Protein AF-0000000074436442 (afdb_homodimer)

Nearest PDB structures (foldseek):
  3k8i-assembly1_A-2  TM=6.812E-01  e=4.776E-01  Treponema pallidum
  3k8j-assembly1_A-2  TM=6.731E-01  e=5.085E-01  Treponema pallidum
  3ott-assembly1_B  TM=6.338E-01  e=3.131E+00  Bacteroides thetaiotaomicron
  8qma-assembly1_T  TM=5.410E-01  e=7.071E+00  Sinapis alba
  3k8i-assembly1_A-2  TM=6.810E-01  e=4.776E-01  Treponema pallidum

Foldseek 3Di:
DPFQAAPQPGDGADDDPPDRHNDPVSVCVVVCVVCVVVVVVVVVLVVLLVQLVVLLVVQCPPQKDKDFQVSCVVSVRDPVHADDWDADPVRWIWTHRVQWIWTDDPPRMIIIHGHD/DPFQAAPQPGDGADDDPPDRHNDPVSVCVVVCVVCVVVVVVVVVLVVLLVQLVVLLVVQCPPQKDKDFQVSCVVSVRDPVHADDWDADPVRWIWTHRVQWIWTDDPPRMIIIHGHD

Secondary structure (DSSP, 8-state):
---PBPTTT-PBPPSSTT---SSHHHHHHHHHHHTHHHHHHHHHHHHHHHHHHHHHHHH-SSSEEEEEHHHHHHTT--TT--SEEEE-TT--EEEEETTEEEEE-STTEEEEEE--/----B-TTT-PBPPSSTT---SSHHHHHHHHHHHTHHHHHHHHHHHHHHHHHHHHHHHH-SSSEEEEEHHHHHHTT--TT--SEEEE-TT--EEEEETTEEEEE-STTEEEEEE--

Solvent-accessible surface area (backbone atoms only — not comparable to full-atom values): 12988 Å² total; per-residue (Å²): 126,87,79,50,50,12,79,60,78,59,43,76,41,77,75,64,89,84,60,55,43,65,41,71,65,41,42,51,52,43,51,46,63,75,40,41,66,61,50,50,50,49,50,53,52,51,50,53,45,50,50,40,36,50,53,47,56,68,67,30,78,76,48,66,30,79,45,47,50,64,60,41,47,73,73,66,46,55,90,64,52,35,34,34,72,48,69,47,95,87,69,49,56,33,43,21,33,83,51,35,31,38,29,77,50,75,92,55,26,30,40,27,37,51,68,127,126,88,78,50,51,12,78,60,78,59,43,75,42,76,77,62,90,82,59,57,41,64,41,72,65,42,42,50,51,44,49,47,64,76,39,40,68,61,50,50,52,49,49,54,52,50,48,51,46,49,50,40,37,49,54,48,56,68,67,30,77,76,46,66,28,78,45,46,50,64,60,42,47,74,72,66,46,54,91,65,52,35,34,33,73,48,68,46,94,87,68,47,56,32,43,20,35,81,52,36,31,38,30,78,51,76,94,54,26,30,39,28,37,52,70,128

Sequence (232 aa):
MQKRECLECNEIVKGRADKKFCSDYCRNSYNNKVNKDSKNLIRNVNNRLRKNYKILSELNTTGKTKVTRSKLYDNGFDFQFFTSIYTTKAKSTYFYIYDQGYLPLDNDFFLLIKKSMQKRECLECNEIVKGRADKKFCSDYCRNSYNNKVNKDSKNLIRNVNNRLRKNYKILSELNTTGKTKVTRSKLYDNGFDFQFFTSIYTTKAKSTYFYIYDQGYLPLDNDFFLLIKKS

Radius of gyration: 23.24 Å; Cα contacts (8 Å, |Δi|>4): 339; chains: 2; bounding box: 65×68×40 Å

Structure (mmCIF, N/CA/C/O backbone):
data_AF-0000000074436442-model_v1
#
loop_
_entity.id
_entity.type
_entity.pdbx_description
1 polymer 'DUF2116 family Zn-ribbon domain-containing protein'
#
loop_
_atom_site.group_PDB
_atom_site.id
_atom_site.type_symbol
_atom_site.label_atom_id
_atom_site.label_alt_id
_atom_site.label_comp_id
_atom_site.label_asym_id
_atom_site.label_entity_id
_atom_site.label_seq_id
_atom_site.pdbx_PDB_ins_code
_atom_site.Cartn_x
_atom_site.Cartn_y
_atom_site.Cartn_z
_atom_site.occupancy
_atom_site.B_iso_or_equiv
_atom_site.auth_seq_id
_atom_site.auth_comp_id
_atom_site.auth_asym_id
_atom_site.auth_atom_id
_atom_site.pdbx_PDB_model_num
ATOM 1 N N . MET A 1 1 ? 9.711 42.094 17.672 1 54.12 1 MET A N 1
ATOM 2 C CA . MET A 1 1 ? 9.43 41.031 16.719 1 54.12 1 MET A CA 1
ATOM 3 C C . MET A 1 1 ? 9.367 39.688 17.438 1 54.12 1 MET A C 1
ATOM 5 O O . MET A 1 1 ? 10.25 39.344 18.219 1 54.12 1 MET A O 1
ATOM 9 N N . GLN A 1 2 ? 8.172 39.094 17.656 1 64.5 2 GLN A N 1
ATOM 10 C CA . GLN A 1 2 ? 8.008 37.844 18.422 1 64.5 2 GLN A CA 1
ATOM 11 C C . GLN A 1 2 ? 8.938 36.75 17.922 1 64.5 2 GLN A C 1
ATOM 13 O O . GLN A 1 2 ? 8.984 36.5 16.719 1 64.5 2 GLN A O 1
ATOM 18 N N . LYS A 1 3 ? 10.062 36.406 18.531 1 78.94 3 LYS A N 1
ATOM 19 C CA . LYS A 1 3 ? 11.094 35.438 18.172 1 78.94 3 LYS A CA 1
ATOM 20 C C . LYS A 1 3 ? 10.492 34.062 17.922 1 78.94 3 LYS A C 1
ATOM 22 O O . LYS A 1 3 ? 9.859 33.5 18.812 1 78.94 3 LYS A O 1
ATOM 27 N N . ARG A 1 4 ? 10.398 33.75 16.672 1 88.81 4 ARG A N 1
ATOM 28 C CA . ARG A 1 4 ? 9.875 32.438 16.328 1 88.81 4 ARG A CA 1
ATOM 29 C C . ARG A 1 4 ? 10.836 31.328 16.766 1 88.81 4 ARG A C 1
ATOM 31 O O . ARG A 1 4 ? 12.055 31.453 16.609 1 88.81 4 ARG A O 1
ATOM 38 N N . GLU A 1 5 ? 10.383 30.359 17.516 1 94 5 GLU A N 1
ATOM 39 C CA . GLU A 1 5 ? 11.195 29.266 18.047 1 94 5 GLU A CA 1
ATOM 40 C C . GLU A 1 5 ? 10.969 27.984 17.266 1 94 5 GLU A C 1
ATOM 42 O O . GLU A 1 5 ? 9.844 27.688 16.859 1 94 5 GLU A O 1
ATOM 47 N N . CYS A 1 6 ? 12.078 27.344 17.047 1 95.62 6 CYS A N 1
ATOM 48 C CA . CYS A 1 6 ? 12.039 26.047 16.375 1 95.62 6 CYS A CA 1
ATOM 49 C C . CYS A 1 6 ? 11.117 25.078 17.109 1 95.62 6 CYS A C 1
ATOM 51 O O . CYS A 1 6 ? 11.242 24.906 18.328 1 95.62 6 CYS A O 1
ATOM 53 N N . LEU A 1 7 ? 10.336 24.422 16.438 1 94.25 7 LEU A N 1
ATOM 54 C CA . LEU A 1 7 ? 9.367 23.516 17.047 1 94.25 7 LEU A CA 1
ATOM 55 C C . LEU A 1 7 ? 10.055 22.297 17.625 1 94.25 7 LEU A C 1
ATOM 57 O O . LEU A 1 7 ? 9.484 21.609 18.484 1 94.25 7 LEU A O 1
ATOM 61 N N . GLU A 1 8 ? 11.289 22.047 17.188 1 92.88 8 GLU A N 1
ATOM 62 C CA . GLU A 1 8 ? 12.016 20.859 17.625 1 92.88 8 GLU A CA 1
ATOM 63 C C . GLU A 1 8 ? 12.969 21.188 18.766 1 92.88 8 GLU A C 1
ATOM 65 O O . GLU A 1 8 ? 12.938 20.547 19.828 1 92.88 8 GLU A O 1
ATOM 70 N N . CYS A 1 9 ? 13.844 22.156 18.656 1 95.88 9 CYS A N 1
ATOM 71 C CA . CYS A 1 9 ? 14.898 22.391 19.641 1 95.88 9 CYS A CA 1
ATOM 72 C C . CYS A 1 9 ? 14.688 23.703 20.359 1 95.88 9 CYS A C 1
ATOM 74 O O . CYS A 1 9 ? 15.461 24.062 21.25 1 95.88 9 CYS A O 1
ATOM 76 N N . ASN A 1 10 ? 13.828 24.516 20.016 1 93.12 10 ASN A N 1
ATOM 77 C CA . ASN A 1 10 ? 13.438 25.766 20.672 1 93.12 10 ASN A CA 1
ATOM 78 C C . ASN A 1 10 ? 14.461 26.875 20.422 1 93.12 10 ASN A C 1
ATOM 80 O O . ASN A 1 10 ? 14.422 27.906 21.062 1 93.12 10 ASN A O 1
ATOM 84 N N . GLU A 1 11 ? 15.25 26.625 19.531 1 92.88 11 GLU A N 1
ATOM 85 C CA . GLU A 1 11 ? 16.172 27.688 19.156 1 92.88 11 GLU A CA 1
ATOM 86 C C . GLU A 1 11 ? 15.508 28.703 18.234 1 92.88 11 GLU A C 1
ATOM 88 O O . GLU A 1 11 ? 14.477 28.422 17.625 1 92.88 11 GLU A O 1
ATOM 93 N N . ILE A 1 12 ? 16.156 29.875 18.125 1 91.94 12 ILE A N 1
ATOM 94 C CA . ILE A 1 12 ? 15.594 30.953 17.328 1 91.94 12 ILE A CA 1
ATOM 95 C C . ILE A 1 12 ? 15.68 30.594 15.844 1 91.94 12 ILE A C 1
ATOM 97 O O . ILE A 1 12 ? 16.734 30.156 15.359 1 91.94 12 ILE A O 1
ATOM 101 N N . VAL A 1 13 ? 14.555 30.625 15.148 1 92.12 13 VAL A N 1
ATOM 102 C CA . VAL A 1 13 ? 14.484 30.328 13.719 1 92.12 13 VAL A CA 1
ATOM 103 C C . VAL A 1 13 ? 14.781 31.594 12.906 1 92.12 13 VAL A C 1
ATOM 105 O O . VAL A 1 13 ? 14.141 32.625 13.102 1 92.12 13 VAL A O 1
ATOM 108 N N . LYS A 1 14 ? 15.797 31.516 12.156 1 90.06 14 LYS A N 1
ATOM 109 C CA . LYS A 1 14 ? 16.172 32.625 11.266 1 90.06 14 LYS A CA 1
ATOM 110 C C . LYS A 1 14 ? 15.789 32.312 9.82 1 90.06 14 LYS A C 1
ATOM 112 O O . LYS A 1 14 ? 15.898 31.156 9.383 1 90.06 14 LYS A O 1
ATOM 117 N N . GLY A 1 15 ? 15.211 33.281 9.07 1 87 15 GLY A N 1
ATOM 118 C CA . GLY A 1 15 ? 14.859 33.031 7.68 1 87 15 GLY A CA 1
ATOM 119 C C . GLY A 1 15 ? 13.453 33.469 7.336 1 87 15 GLY A C 1
ATOM 120 O O . GLY A 1 15 ? 12.953 34.469 7.879 1 87 15 GLY A O 1
ATOM 121 N N . ARG A 1 16 ? 12.844 32.906 6.379 1 88.75 16 ARG A N 1
ATOM 122 C CA . ARG A 1 16 ? 11.508 33.281 5.898 1 88.75 16 ARG A CA 1
ATOM 123 C C . ARG A 1 16 ? 10.492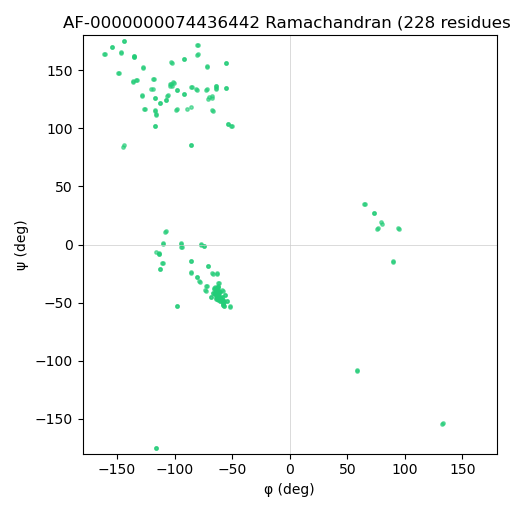 33.25 7.031 1 88.75 16 ARG A C 1
ATOM 125 O O . ARG A 1 16 ? 10.68 32.531 8.016 1 88.75 16 ARG A O 1
ATOM 132 N N . ALA A 1 17 ? 9.445 33.938 6.938 1 89.25 17 ALA A N 1
ATOM 133 C CA . ALA A 1 17 ? 8.438 34.094 7.98 1 89.25 17 ALA A CA 1
ATOM 134 C C . ALA A 1 17 ? 7.703 32.781 8.25 1 89.25 17 ALA A C 1
ATOM 136 O O . ALA A 1 17 ? 7.227 32.562 9.359 1 89.25 17 ALA A O 1
ATOM 137 N N . ASP A 1 18 ? 7.715 31.953 7.188 1 89.62 18 ASP A N 1
ATOM 138 C CA . ASP A 1 18 ? 6.883 30.766 7.309 1 89.62 18 ASP A CA 1
ATOM 139 C C . ASP A 1 18 ? 7.703 29.578 7.809 1 89.62 18 ASP A C 1
ATOM 141 O O . ASP A 1 18 ? 7.16 28.484 8.031 1 89.62 18 ASP A O 1
ATOM 145 N N . LYS A 1 19 ? 9 29.922 8.031 1 91.31 19 LYS A N 1
ATOM 146 C CA . LYS A 1 19 ? 9.875 28.844 8.469 1 91.31 19 LYS A CA 1
ATOM 147 C C . LYS A 1 19 ? 9.578 28.438 9.906 1 91.31 19 LYS A C 1
ATOM 149 O O . LYS A 1 19 ? 9.477 29.297 10.797 1 91.31 19 LYS A O 1
ATOM 154 N N . LYS A 1 20 ? 9.484 27.078 10.164 1 93.94 20 LYS A N 1
ATOM 155 C CA . LYS A 1 20 ? 9.094 26.594 11.484 1 93.94 20 LYS A CA 1
ATOM 156 C C . LYS A 1 20 ? 10.273 25.922 12.188 1 93.94 20 LYS A C 1
ATOM 158 O O . LYS A 1 20 ? 10.242 25.734 13.406 1 93.94 20 LYS A O 1
ATOM 163 N N . PHE A 1 21 ? 11.305 25.594 11.367 1 95.56 21 PHE A N 1
ATOM 164 C CA . PHE A 1 21 ? 12.414 24.859 11.945 1 95.56 21 PHE A CA 1
ATOM 165 C C . PHE A 1 21 ? 13.742 25.547 11.641 1 95.56 21 PHE A C 1
ATOM 167 O O . PHE A 1 21 ? 13.898 26.172 10.594 1 95.56 21 PHE A O 1
ATOM 174 N N . CYS A 1 22 ? 14.68 25.375 12.469 1 94.88 22 CYS A N 1
ATOM 175 C CA . CYS A 1 22 ? 15.953 26.078 12.344 1 94.88 22 CYS A CA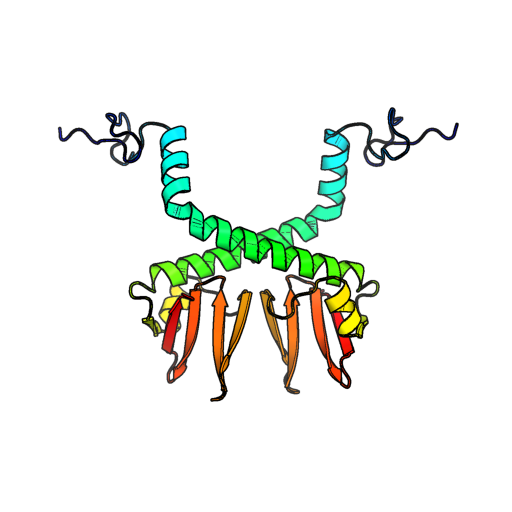 1
ATOM 176 C C . CYS A 1 22 ? 16.859 25.406 11.32 1 94.88 22 CYS A C 1
ATOM 178 O O . CYS A 1 22 ? 17.781 26.016 10.789 1 94.88 22 CYS A O 1
ATOM 180 N N . SER A 1 23 ? 16.656 24.094 11.164 1 93.5 23 SER A N 1
ATOM 181 C CA . SER A 1 23 ? 17.453 23.312 10.211 1 93.5 23 SER A CA 1
ATOM 182 C C . SER A 1 23 ? 16.625 22.188 9.609 1 93.5 23 SER A C 1
ATOM 184 O O . SER A 1 23 ? 15.539 21.859 10.109 1 93.5 23 SER A O 1
ATOM 186 N N . ASP A 1 24 ? 17.234 21.688 8.523 1 93.44 24 ASP A N 1
ATOM 187 C CA . ASP A 1 24 ? 16.625 20.484 7.941 1 93.44 24 ASP A CA 1
ATOM 188 C C . ASP A 1 24 ? 16.656 19.328 8.922 1 93.44 24 ASP A C 1
ATOM 190 O O . ASP A 1 24 ? 15.711 18.531 8.969 1 93.44 24 ASP A O 1
ATOM 194 N N . TYR A 1 25 ? 17.656 19.297 9.586 1 94.81 25 TYR A N 1
ATOM 195 C CA . TYR A 1 25 ? 17.781 18.25 10.594 1 94.81 25 TYR A CA 1
ATOM 196 C C . TYR A 1 25 ? 16.625 18.312 11.594 1 94.81 25 TYR A C 1
ATOM 198 O O . TYR A 1 25 ? 15.953 17.297 11.844 1 94.81 25 TYR A O 1
ATOM 206 N N . CYS A 1 26 ? 16.297 19.438 12.195 1 95.25 26 CYS A N 1
ATOM 207 C CA . CYS A 1 26 ? 15.227 19.625 13.164 1 95.25 26 CYS A CA 1
ATOM 208 C C . CYS A 1 26 ? 13.867 19.312 12.547 1 95.25 26 CYS A C 1
ATOM 210 O O . CYS A 1 26 ? 13 18.719 13.195 1 95.25 26 CYS A O 1
ATOM 212 N N . ARG A 1 27 ? 13.742 19.781 11.367 1 94.5 27 ARG A N 1
ATOM 213 C CA . ARG A 1 27 ? 12.492 19.531 10.656 1 94.5 27 ARG A CA 1
ATOM 214 C C . ARG A 1 27 ? 12.219 18.031 10.539 1 94.5 27 ARG A C 1
ATOM 216 O O . ARG A 1 27 ? 11.125 17.578 10.875 1 94.5 27 ARG A O 1
ATOM 223 N N . ASN A 1 28 ? 13.203 17.312 10.039 1 93.06 28 ASN A N 1
ATOM 224 C CA . ASN A 1 28 ? 13.078 15.867 9.867 1 93.06 28 ASN A CA 1
ATOM 225 C C . ASN A 1 28 ? 12.859 15.164 11.203 1 93.06 28 ASN A C 1
ATOM 227 O O . ASN A 1 28 ? 12.039 14.25 11.305 1 93.06 28 ASN A O 1
ATOM 231 N N . SER A 1 29 ? 13.695 15.625 12.102 1 93.31 29 SER A N 1
ATOM 232 C CA . SER A 1 29 ? 13.578 15.047 13.438 1 93.31 29 SER A CA 1
ATOM 233 C C . SER A 1 29 ? 12.164 15.227 13.992 1 93.31 29 SER A C 1
ATOM 235 O O . SER A 1 29 ? 11.57 14.281 14.5 1 93.31 29 SER A O 1
ATOM 237 N N . TYR A 1 30 ? 11.672 16.469 13.984 1 92.56 30 TYR A N 1
ATOM 238 C CA . TYR A 1 30 ? 10.328 16.781 14.453 1 92.56 30 TYR A CA 1
ATOM 239 C C . TYR A 1 30 ? 9.281 15.938 13.742 1 92.56 30 TYR A C 1
ATOM 241 O O . TYR A 1 30 ? 8.438 15.312 14.391 1 92.56 30 TYR A O 1
ATOM 249 N N . ASN A 1 31 ? 9.359 15.875 12.344 1 89.44 31 ASN A N 1
ATOM 250 C CA . ASN A 1 31 ? 8.383 15.141 11.539 1 89.44 31 ASN A CA 1
ATOM 251 C C . ASN A 1 31 ? 8.438 13.641 11.805 1 89.44 31 ASN A C 1
ATOM 253 O O . ASN A 1 31 ? 7.41 12.969 11.812 1 89.44 31 ASN A O 1
ATOM 257 N N . ASN A 1 32 ? 9.641 13.227 12.008 1 89.56 32 ASN A N 1
ATOM 258 C CA . ASN A 1 32 ? 9.797 11.805 12.32 1 89.56 32 ASN A CA 1
ATOM 259 C C . ASN A 1 32 ? 9.164 11.453 13.656 1 89.56 32 ASN A C 1
ATOM 261 O O . ASN A 1 32 ? 8.57 10.383 13.805 1 89.56 32 ASN A O 1
ATOM 265 N N . LYS A 1 33 ? 9.32 12.352 14.555 1 90.62 33 LYS A N 1
ATOM 266 C CA . LYS A 1 33 ? 8.742 12.133 15.883 1 90.62 33 LYS A CA 1
ATOM 267 C C . LYS A 1 33 ? 7.219 12.164 15.828 1 90.62 33 LYS A C 1
ATOM 269 O O . LYS A 1 33 ? 6.551 11.297 16.391 1 90.62 33 LYS A O 1
ATOM 274 N N . VAL A 1 34 ? 6.676 13.062 15.188 1 87.94 34 VAL A N 1
ATOM 275 C CA . VAL A 1 34 ? 5.234 13.289 15.164 1 87.94 34 VAL A CA 1
ATOM 276 C C . VAL A 1 34 ? 4.551 12.188 14.359 1 87.94 34 VAL A C 1
ATOM 278 O O . VAL A 1 34 ? 3.471 11.719 14.727 1 87.94 34 VAL A O 1
ATOM 281 N N . ASN A 1 35 ? 5.203 11.688 13.273 1 88.12 35 ASN A N 1
ATOM 282 C CA . ASN A 1 35 ? 4.551 10.758 12.352 1 88.12 35 ASN A CA 1
ATOM 283 C C . ASN A 1 35 ? 5.102 9.344 12.5 1 88.12 35 ASN A C 1
ATOM 285 O O . ASN A 1 35 ? 4.898 8.5 11.625 1 88.12 35 ASN A O 1
ATOM 289 N N . LYS A 1 36 ? 5.844 9.133 13.508 1 88.81 36 LYS A N 1
ATOM 290 C CA . LYS A 1 36 ? 6.52 7.848 13.664 1 88.81 36 LYS A CA 1
ATOM 291 C C . LYS A 1 36 ? 5.535 6.688 13.547 1 88.81 36 LYS A C 1
ATOM 293 O O . LYS A 1 36 ? 5.758 5.75 12.781 1 88.81 36 LYS A O 1
ATOM 298 N N . ASP A 1 37 ? 4.484 6.691 14.305 1 86.62 37 ASP A N 1
ATOM 299 C CA . ASP A 1 37 ? 3.525 5.594 14.359 1 86.62 37 ASP A CA 1
ATOM 300 C C . ASP A 1 37 ? 2.855 5.375 13.008 1 86.62 37 ASP A C 1
ATOM 302 O O . ASP A 1 37 ? 2.744 4.242 12.539 1 86.62 37 ASP A O 1
ATOM 306 N N . SER A 1 38 ? 2.416 6.465 12.43 1 90 38 SER A N 1
ATOM 307 C CA . SER A 1 38 ? 1.759 6.352 11.133 1 90 38 SER A CA 1
ATOM 308 C C . SER A 1 38 ? 2.723 5.844 10.07 1 90 38 SER A C 1
ATOM 310 O O . SER A 1 38 ? 2.34 5.047 9.211 1 90 38 SER A O 1
ATOM 312 N N . LYS A 1 39 ? 3.934 6.32 10.203 1 91.44 39 LYS A N 1
ATOM 313 C CA . LYS A 1 39 ? 4.934 5.875 9.234 1 91.44 39 LYS A CA 1
ATOM 314 C C . LYS A 1 39 ? 5.18 4.375 9.352 1 91.44 39 LYS A C 1
ATOM 316 O O . LYS A 1 39 ? 5.238 3.67 8.336 1 91.44 39 LYS A O 1
ATOM 321 N N . ASN A 1 40 ? 5.336 3.951 10.539 1 92.88 40 ASN A N 1
ATOM 322 C CA . ASN A 1 40 ? 5.551 2.525 10.758 1 92.88 40 ASN A CA 1
ATOM 323 C C . ASN A 1 40 ? 4.359 1.697 10.289 1 92.88 40 ASN A C 1
ATOM 325 O O . ASN A 1 40 ? 4.535 0.636 9.688 1 92.88 40 ASN A O 1
ATOM 329 N N . LEU A 1 41 ? 3.18 2.174 10.609 1 95.06 41 LEU A N 1
ATOM 330 C CA . LEU A 1 41 ? 1.964 1.481 10.195 1 95.06 41 LEU A CA 1
ATOM 331 C C . LEU A 1 41 ? 1.917 1.319 8.68 1 95.06 41 LEU A C 1
ATOM 333 O O . LEU A 1 41 ? 1.713 0.213 8.172 1 95.06 41 LEU A O 1
ATOM 337 N N . ILE A 1 42 ? 2.148 2.369 8.016 1 95.94 42 ILE A N 1
ATOM 338 C CA . ILE A 1 42 ? 2.1 2.379 6.559 1 95.94 42 ILE A CA 1
ATOM 339 C C . ILE A 1 42 ? 3.178 1.452 6 1 95.94 42 ILE A C 1
ATOM 341 O O . ILE A 1 42 ? 2.904 0.626 5.125 1 95.94 42 ILE A O 1
ATOM 345 N N . ARG A 1 43 ? 4.336 1.563 6.574 1 96.06 43 ARG A N 1
ATOM 346 C CA . ARG A 1 43 ? 5.449 0.73 6.125 1 96.06 43 ARG A CA 1
ATOM 347 C C . ARG A 1 43 ? 5.125 -0.75 6.297 1 96.06 43 ARG A C 1
ATOM 349 O O . ARG A 1 43 ? 5.363 -1.552 5.391 1 96.06 43 ARG A O 1
ATOM 356 N N . ASN A 1 44 ? 4.613 -1.058 7.438 1 96.19 44 ASN A N 1
ATOM 357 C CA . ASN A 1 44 ? 4.309 -2.451 7.75 1 96.19 44 ASN A CA 1
ATOM 358 C C . ASN A 1 44 ? 3.254 -3.02 6.805 1 96.19 44 ASN A C 1
ATOM 360 O O . ASN A 1 44 ? 3.408 -4.129 6.289 1 96.19 44 ASN A O 1
ATOM 364 N N . VAL A 1 45 ? 2.238 -2.305 6.574 1 97.25 45 VAL A N 1
ATOM 365 C CA . VAL A 1 45 ? 1.17 -2.752 5.684 1 97.25 45 VAL A CA 1
ATOM 366 C C . VAL A 1 45 ? 1.696 -2.854 4.254 1 97.25 45 VAL A C 1
ATOM 368 O O . VAL A 1 45 ? 1.418 -3.828 3.551 1 97.25 45 VAL A O 1
ATOM 371 N N . ASN A 1 46 ? 2.488 -1.867 3.861 1 97.06 46 ASN A N 1
ATOM 372 C CA . ASN A 1 46 ? 3.074 -1.914 2.525 1 97.06 46 ASN A CA 1
ATOM 373 C C . ASN A 1 46 ? 3.99 -3.123 2.357 1 97.06 46 ASN A C 1
ATOM 375 O O . ASN A 1 46 ? 4.047 -3.721 1.282 1 97.06 46 ASN A O 1
ATOM 379 N N . ASN A 1 47 ? 4.652 -3.406 3.432 1 96.81 47 ASN A N 1
ATOM 380 C CA . ASN A 1 47 ? 5.504 -4.59 3.396 1 96.81 47 ASN A CA 1
ATOM 381 C C . ASN A 1 47 ? 4.688 -5.863 3.197 1 96.81 47 ASN A C 1
ATOM 383 O O . ASN A 1 47 ? 5.09 -6.754 2.443 1 96.81 47 ASN A O 1
ATOM 387 N N . ARG A 1 48 ? 3.578 -5.961 3.848 1 97.19 48 ARG A N 1
ATOM 388 C CA . ARG A 1 48 ? 2.693 -7.113 3.697 1 97.19 48 ARG A CA 1
ATOM 389 C C . ARG A 1 48 ? 2.158 -7.207 2.271 1 97.19 48 ARG A C 1
ATOM 391 O O . ARG A 1 48 ? 2.145 -8.289 1.681 1 97.19 48 ARG A O 1
ATOM 398 N N . LEU A 1 49 ? 1.821 -6.105 1.738 1 98.06 49 LEU A N 1
ATOM 399 C CA . LEU A 1 49 ? 1.319 -6.051 0.37 1 98.06 49 LEU A CA 1
ATOM 400 C C . LEU A 1 49 ? 2.398 -6.477 -0.622 1 98.06 49 LEU A C 1
ATOM 402 O O . LEU A 1 49 ? 2.127 -7.246 -1.548 1 98.06 49 LEU A O 1
ATOM 406 N N . ARG A 1 50 ? 3.559 -6.02 -0.373 1 97.19 50 ARG A N 1
ATOM 407 C CA . ARG A 1 50 ? 4.672 -6.371 -1.248 1 97.19 50 ARG A CA 1
ATOM 408 C C . ARG A 1 50 ? 4.969 -7.867 -1.185 1 97.19 50 ARG A C 1
ATOM 410 O O . ARG A 1 50 ? 5.227 -8.5 -2.211 1 97.19 50 ARG A O 1
ATOM 417 N N . LYS A 1 51 ? 4.93 -8.328 -0.016 1 97.31 51 LYS A N 1
ATOM 418 C CA . LYS A 1 51 ? 5.148 -9.766 0.149 1 97.31 51 LYS A CA 1
ATOM 419 C C . LYS A 1 51 ? 4.09 -10.57 -0.6 1 97.31 51 LYS A C 1
ATOM 421 O O . LYS A 1 51 ? 4.414 -11.531 -1.303 1 97.31 51 LYS A O 1
ATOM 426 N N . ASN A 1 52 ? 2.852 -10.219 -0.413 1 98.12 52 ASN A N 1
ATOM 427 C CA . ASN A 1 52 ? 1.769 -10.875 -1.138 1 98.12 52 ASN A CA 1
ATOM 428 C C . ASN A 1 52 ? 1.977 -10.797 -2.646 1 98.12 52 ASN A C 1
ATOM 430 O O . ASN A 1 52 ? 1.776 -11.789 -3.357 1 98.12 52 ASN A O 1
ATOM 434 N N . TYR A 1 53 ? 2.365 -9.648 -3.098 1 97.5 53 TYR A N 1
ATOM 435 C CA . TYR A 1 53 ? 2.607 -9.414 -4.516 1 97.5 53 TYR A CA 1
ATOM 436 C C . TYR A 1 53 ? 3.668 -10.367 -5.055 1 97.5 53 TYR A C 1
ATOM 438 O O . TYR A 1 53 ? 3.488 -10.969 -6.113 1 97.5 53 TYR A O 1
ATOM 446 N N . LYS A 1 54 ? 4.73 -10.445 -4.301 1 96.44 54 LYS A N 1
ATOM 447 C CA . LYS A 1 54 ? 5.828 -11.32 -4.695 1 96.44 54 LYS A CA 1
ATOM 448 C C . LYS A 1 54 ? 5.371 -12.773 -4.785 1 96.44 54 LYS A C 1
ATOM 450 O O . LYS A 1 54 ? 5.699 -13.477 -5.742 1 96.44 54 LYS A O 1
ATOM 455 N N . ILE A 1 55 ? 4.656 -13.203 -3.811 1 97.56 55 ILE A N 1
ATOM 456 C CA . ILE A 1 55 ? 4.168 -14.578 -3.756 1 97.56 55 ILE A CA 1
ATOM 457 C C . ILE A 1 55 ? 3.314 -14.875 -4.984 1 97.56 55 ILE A C 1
ATOM 459 O O . ILE A 1 55 ? 3.52 -15.883 -5.664 1 97.56 55 ILE A O 1
ATOM 463 N N . LEU A 1 56 ? 2.395 -14 -5.297 1 97.38 56 LEU A N 1
ATOM 464 C CA . LEU A 1 56 ? 1.521 -14.188 -6.449 1 97.38 56 LEU A CA 1
ATOM 465 C C . LEU A 1 56 ? 2.324 -14.18 -7.746 1 97.38 56 LEU A C 1
ATOM 467 O O . LEU A 1 56 ? 2.082 -15 -8.641 1 97.38 56 LEU A O 1
ATOM 471 N N . SER A 1 57 ? 3.25 -13.234 -7.852 1 94.75 57 SER A N 1
ATOM 472 C CA . SER A 1 57 ? 4.07 -13.094 -9.047 1 94.75 57 SER A CA 1
ATOM 473 C C . SER A 1 57 ? 4.906 -14.352 -9.289 1 94.75 57 SER A C 1
ATOM 475 O O . SER A 1 57 ? 5.059 -14.789 -10.438 1 94.75 57 SER A O 1
ATOM 477 N N . GLU A 1 58 ? 5.41 -14.883 -8.258 1 95.31 58 GLU A N 1
ATOM 478 C CA . GLU A 1 58 ? 6.27 -16.062 -8.367 1 95.31 58 GLU A CA 1
ATOM 479 C C . GLU A 1 58 ? 5.457 -17.312 -8.703 1 95.31 58 GLU A C 1
ATOM 481 O O . GLU A 1 58 ? 5.902 -18.156 -9.477 1 95.31 58 GLU A O 1
ATOM 486 N N . LEU A 1 59 ? 4.285 -17.406 -8.078 1 96.06 59 LEU A N 1
ATOM 487 C CA . LEU A 1 59 ? 3.457 -18.594 -8.273 1 96.06 59 LEU A CA 1
ATOM 488 C C . LEU A 1 59 ? 2.723 -18.531 -9.609 1 96.06 59 LEU A C 1
ATOM 490 O O . LEU A 1 59 ? 2.402 -19.578 -10.188 1 96.06 59 LEU A O 1
ATOM 494 N N . ASN A 1 60 ? 2.385 -17.312 -10.023 1 94 60 ASN A N 1
ATOM 495 C CA . ASN A 1 60 ? 1.65 -17.156 -11.273 1 94 60 ASN A CA 1
ATOM 496 C C . ASN A 1 60 ? 2.59 -17.109 -12.477 1 94 60 ASN A C 1
ATOM 498 O O . ASN A 1 60 ? 2.783 -16.047 -13.078 1 94 60 ASN A O 1
ATOM 502 N N . THR A 1 61 ? 2.951 -18.109 -12.984 1 87.56 61 THR A N 1
ATOM 503 C CA . THR A 1 61 ? 3.969 -18.219 -14.031 1 87.56 61 THR A CA 1
ATOM 504 C C . THR A 1 61 ? 3.352 -18.016 -15.406 1 87.56 61 THR A C 1
ATOM 506 O O . THR A 1 61 ? 4.035 -17.578 -16.344 1 87.56 61 THR A O 1
ATOM 509 N N . THR A 1 62 ? 2.115 -18.219 -15.625 1 89.25 62 THR A N 1
ATOM 510 C CA . THR A 1 62 ? 1.499 -18.203 -16.953 1 89.25 62 THR A CA 1
ATOM 511 C C . THR A 1 62 ? 0.492 -17.062 -17.062 1 89.25 62 THR A C 1
ATOM 513 O O . THR A 1 62 ? -0.052 -16.797 -18.125 1 89.25 62 THR A O 1
ATOM 516 N N . GLY A 1 63 ? 0.248 -16.391 -15.969 1 89.19 63 GLY A N 1
ATOM 517 C CA . GLY A 1 63 ? -0.787 -15.375 -15.945 1 89.19 63 GLY A CA 1
ATOM 518 C C . GLY A 1 63 ? -2.15 -15.914 -15.562 1 89.19 63 GLY A C 1
ATOM 519 O O . GLY A 1 63 ? -3.096 -15.148 -15.359 1 89.19 63 GLY A O 1
ATOM 520 N N . LYS A 1 64 ? -2.26 -17.203 -15.617 1 92.75 64 LYS A N 1
ATOM 521 C CA . LYS A 1 64 ? -3.473 -17.891 -15.188 1 92.75 64 LYS A CA 1
ATOM 522 C C . LYS A 1 64 ? -3.143 -19.219 -14.523 1 92.75 64 LYS A C 1
ATOM 524 O O . LYS A 1 64 ? -3.035 -20.25 -15.195 1 92.75 64 LYS A O 1
ATOM 529 N N . THR A 1 65 ? -2.869 -19.25 -13.32 1 95.94 65 THR A N 1
ATOM 530 C CA . THR A 1 65 ? -2.416 -20.438 -12.594 1 95.94 65 THR A CA 1
ATOM 531 C C . THR A 1 65 ? -3.373 -20.781 -11.461 1 95.94 65 THR A C 1
ATOM 533 O O . THR A 1 65 ? -3.832 -19.891 -10.742 1 95.94 65 THR A O 1
ATOM 536 N N . LYS A 1 66 ? -3.707 -22.016 -11.375 1 96.12 66 LYS A N 1
ATOM 537 C CA . LYS A 1 66 ? -4.551 -22.484 -10.273 1 96.12 66 LYS A CA 1
ATOM 538 C C . LYS A 1 66 ? -3.705 -22.969 -9.102 1 96.12 66 LYS A C 1
ATOM 540 O O . LYS A 1 66 ? -2.738 -23.703 -9.289 1 96.12 66 LYS A O 1
ATOM 545 N N . VAL A 1 67 ? -3.967 -22.5 -7.855 1 97.12 67 VAL A N 1
ATOM 546 C CA . VAL A 1 67 ? -3.203 -22.875 -6.676 1 97.12 67 VAL A CA 1
ATOM 547 C C . VAL A 1 67 ? -4.156 -23.188 -5.523 1 97.12 67 VAL A C 1
ATOM 549 O O . VAL A 1 67 ? -5.324 -22.781 -5.547 1 97.12 67 VAL A O 1
ATOM 552 N N . THR A 1 68 ? -3.668 -23.875 -4.543 1 97 68 THR A N 1
ATOM 553 C CA . THR A 1 68 ? -4.473 -24.156 -3.361 1 97 68 THR A CA 1
ATOM 554 C C . THR A 1 68 ? -4.277 -23.094 -2.291 1 97 68 THR A C 1
ATOM 556 O O . THR A 1 68 ? -3.242 -22.422 -2.262 1 97 68 THR A O 1
ATOM 559 N N . ARG A 1 69 ? -5.184 -23.016 -1.427 1 95.88 69 ARG A N 1
ATOM 560 C CA . ARG A 1 69 ? -5.086 -22.125 -0.284 1 95.88 69 ARG A CA 1
ATOM 561 C C . ARG A 1 69 ? -3.857 -22.438 0.56 1 95.88 69 ARG A C 1
ATOM 563 O O . ARG A 1 69 ? -3.152 -21.531 1.005 1 95.88 69 ARG A O 1
ATOM 570 N N . SER A 1 70 ? -3.676 -23.641 0.789 1 96.19 70 SER A N 1
ATOM 571 C CA . SER A 1 70 ? -2.562 -24.094 1.615 1 96.19 70 SER A CA 1
ATOM 572 C C . SER A 1 70 ? -1.226 -23.625 1.045 1 96.19 70 SER A C 1
ATOM 574 O O . SER A 1 70 ? -0.331 -23.219 1.792 1 96.19 70 SER A O 1
ATOM 576 N N . LYS A 1 71 ? -1.102 -23.672 -0.226 1 96.25 71 LYS A N 1
ATOM 577 C CA . LYS A 1 71 ? 0.134 -23.25 -0.875 1 96.25 71 LYS A CA 1
ATOM 578 C C . LYS A 1 71 ? 0.4 -21.766 -0.625 1 96.25 71 LYS A C 1
ATOM 580 O O . LYS A 1 71 ? 1.535 -21.375 -0.348 1 96.25 71 LYS A O 1
ATOM 585 N N . LEU A 1 72 ? -0.601 -21 -0.761 1 97.06 72 LEU A N 1
ATOM 586 C CA . LEU A 1 72 ? -0.476 -19.562 -0.494 1 97.06 72 LEU A CA 1
ATOM 587 C C . LEU A 1 72 ? -0.112 -19.312 0.966 1 97.06 72 LEU A C 1
ATOM 589 O O . LEU A 1 72 ? 0.829 -18.578 1.258 1 97.06 72 LEU A O 1
ATOM 593 N N . TYR A 1 73 ? -0.793 -19.969 1.898 1 95.62 73 TYR A N 1
ATOM 594 C CA . TYR A 1 73 ? -0.534 -19.828 3.326 1 95.62 73 TYR A CA 1
ATOM 595 C C . TYR A 1 73 ? 0.888 -20.25 3.67 1 95.62 73 TYR A C 1
ATOM 597 O O . TYR A 1 73 ? 1.573 -19.594 4.449 1 95.62 73 TYR A O 1
ATOM 605 N N . ASP A 1 74 ? 1.289 -21.312 3.053 1 96.31 74 ASP A N 1
ATOM 606 C CA . ASP A 1 74 ? 2.615 -21.859 3.316 1 96.31 74 ASP A CA 1
ATOM 607 C C . ASP A 1 74 ? 3.709 -20.875 2.908 1 96.31 74 ASP A C 1
ATOM 609 O O . ASP A 1 74 ? 4.797 -20.875 3.49 1 96.31 74 ASP A O 1
ATOM 613 N N . ASN A 1 75 ? 3.357 -20.031 1.992 1 96.69 75 ASN A N 1
ATOM 614 C CA . ASN A 1 75 ? 4.328 -19.047 1.528 1 96.69 75 ASN A CA 1
ATOM 615 C C . ASN A 1 75 ? 4.203 -17.734 2.293 1 96.69 75 ASN A C 1
ATOM 617 O O . ASN A 1 75 ? 4.926 -16.781 2.01 1 96.69 75 ASN A O 1
ATOM 621 N N . GLY A 1 76 ? 3.193 -17.688 3.238 1 96.69 76 GLY A N 1
ATOM 622 C CA . GLY A 1 76 ? 3.055 -16.516 4.09 1 96.69 76 GLY A CA 1
ATOM 623 C C . GLY A 1 76 ? 2.062 -15.508 3.551 1 96.69 76 GLY A C 1
ATOM 624 O O . GLY A 1 76 ? 2.059 -14.352 3.975 1 96.69 76 GLY A O 1
ATOM 625 N N . PHE A 1 77 ? 1.286 -15.969 2.57 1 97.88 77 PHE A N 1
ATOM 626 C CA . PHE A 1 77 ? 0.284 -15.086 1.98 1 97.88 77 PHE A CA 1
ATOM 627 C C . PHE A 1 77 ? -0.767 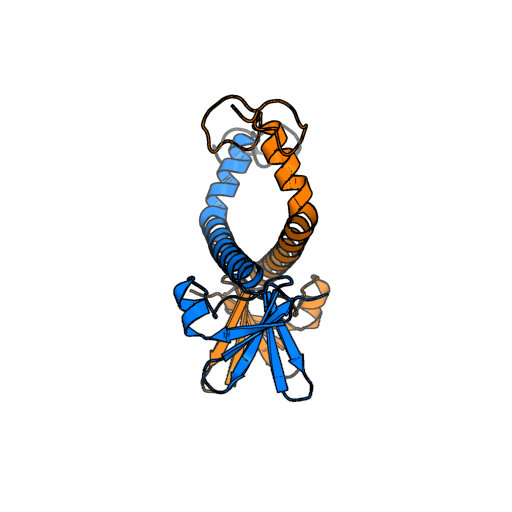-14.695 3.012 1 97.88 77 PHE A C 1
ATOM 629 O O . PHE A 1 77 ? -1.228 -15.539 3.787 1 97.88 77 PHE A O 1
ATOM 636 N N . ASP A 1 78 ? -1.137 -13.438 3.041 1 97.31 78 ASP A N 1
ATOM 637 C CA . ASP A 1 78 ? -2.16 -12.922 3.945 1 97.31 78 ASP A CA 1
ATOM 638 C C . ASP A 1 78 ? -3.369 -12.406 3.168 1 97.31 78 ASP A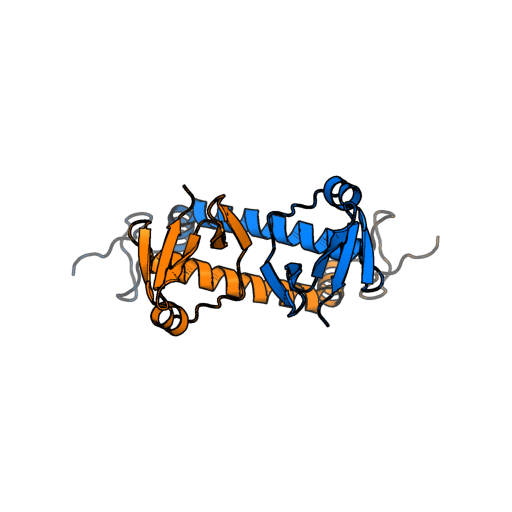 C 1
ATOM 640 O O . ASP A 1 78 ? -3.297 -11.352 2.527 1 97.31 78 ASP A O 1
ATOM 644 N N . PHE A 1 79 ? -4.465 -13.086 3.307 1 96 79 PHE A N 1
ATOM 645 C CA . PHE A 1 79 ? -5.664 -12.812 2.527 1 96 79 PHE A CA 1
ATOM 646 C C . PHE A 1 79 ? -6.355 -11.547 3.029 1 96 79 PHE A C 1
ATOM 648 O O . PHE A 1 79 ? -7.285 -11.047 2.393 1 96 79 PHE A O 1
ATOM 655 N N . GLN A 1 80 ? -5.828 -10.938 4.043 1 95.38 80 GLN A N 1
ATOM 656 C CA . GLN A 1 80 ? -6.473 -9.758 4.617 1 95.38 80 GLN A CA 1
ATOM 657 C C . GLN A 1 80 ? -6.055 -8.484 3.883 1 95.38 80 GLN A C 1
ATOM 659 O O . GLN A 1 80 ? -6.691 -7.441 4.027 1 95.38 80 GLN A O 1
ATOM 664 N N . PHE A 1 81 ? -4.98 -8.688 3.092 1 96.94 81 PHE A N 1
ATOM 665 C CA . PHE A 1 81 ? -4.418 -7.477 2.502 1 96.94 81 PHE A CA 1
ATOM 666 C C . PHE A 1 81 ? -4.52 -7.52 0.981 1 96.94 81 PHE A C 1
ATOM 668 O O . PHE A 1 81 ? -4.07 -8.477 0.35 1 96.94 81 PHE A O 1
ATOM 675 N N . PHE A 1 82 ? -5.055 -6.594 0.423 1 96.81 82 PHE A N 1
ATOM 676 C CA . PHE A 1 82 ? -5.16 -6.395 -1.018 1 96.81 82 PHE A CA 1
ATOM 677 C C . PHE A 1 82 ? -5.312 -4.918 -1.352 1 96.81 82 PHE A C 1
ATOM 679 O O . PHE A 1 82 ? -5.551 -4.094 -0.463 1 96.81 82 PHE A O 1
ATOM 686 N N . THR A 1 83 ? -5.23 -4.539 -2.562 1 98 83 THR A N 1
ATOM 687 C CA . THR A 1 83 ? -5.23 -3.117 -2.889 1 98 83 THR A CA 1
ATOM 688 C C . THR A 1 83 ? -6.5 -2.732 -3.641 1 98 83 THR A C 1
ATOM 690 O O . THR A 1 83 ? -6.824 -1.549 -3.758 1 98 83 THR A O 1
ATOM 693 N N . SER A 1 84 ? -7.168 -3.717 -4.262 1 96.19 84 SER A N 1
ATOM 694 C CA . SER A 1 84 ? -8.406 -3.436 -4.973 1 96.19 84 SER A CA 1
ATOM 695 C C . SER A 1 84 ? -9.227 -4.707 -5.188 1 96.19 84 SER A C 1
ATOM 697 O O . SER A 1 84 ? -8.727 -5.816 -4.973 1 96.19 84 SER A O 1
ATOM 699 N N . ILE A 1 85 ? -10.469 -4.488 -5.504 1 94.88 85 ILE A N 1
ATOM 700 C CA . ILE A 1 85 ? -11.375 -5.605 -5.762 1 94.88 85 ILE A CA 1
ATOM 701 C C . ILE A 1 85 ? -12.156 -5.348 -7.043 1 94.88 85 ILE A C 1
ATOM 703 O O . ILE A 1 85 ? -12.492 -4.203 -7.355 1 94.88 85 ILE A O 1
ATOM 707 N N . TYR A 1 86 ? -12.352 -6.367 -7.762 1 93.69 86 TYR A N 1
ATOM 708 C CA . TYR A 1 86 ? -13.195 -6.32 -8.953 1 93.69 86 TYR A CA 1
ATOM 709 C C . TYR A 1 86 ? -14.273 -7.391 -8.898 1 93.69 86 TYR A C 1
ATOM 711 O O . TYR A 1 86 ? -13.969 -8.586 -8.844 1 93.69 86 TYR A O 1
ATOM 719 N N . THR A 1 87 ? -15.492 -6.98 -8.867 1 92.31 87 THR A N 1
ATOM 720 C CA . THR A 1 87 ? -16.609 -7.918 -8.836 1 92.31 87 THR A CA 1
ATOM 721 C C . THR A 1 87 ? -17.328 -7.938 -10.18 1 92.31 87 THR A C 1
ATOM 723 O O . THR A 1 87 ? -17.781 -6.895 -10.672 1 92.31 87 THR A O 1
ATOM 726 N N . THR A 1 88 ? -17.406 -9.062 -10.672 1 91 88 THR A N 1
ATOM 727 C CA . THR A 1 88 ? -18.062 -9.203 -11.961 1 91 88 THR A CA 1
ATOM 728 C C . THR A 1 88 ? -19.578 -9.234 -11.797 1 91 88 THR A C 1
ATOM 730 O O . THR A 1 88 ? -20.078 -9.344 -10.68 1 91 88 THR A O 1
ATOM 733 N N . LYS A 1 89 ? -20.297 -9.195 -12.93 1 89.88 89 LYS A N 1
ATOM 734 C CA . LYS A 1 89 ? -21.75 -9.281 -12.938 1 89.88 89 LYS A CA 1
ATOM 735 C C . LYS A 1 89 ? -22.219 -10.617 -12.375 1 89.88 89 LYS A C 1
ATOM 737 O O . LYS A 1 89 ? -23.281 -10.695 -11.742 1 89.88 89 LYS A O 1
ATOM 742 N N . ALA A 1 90 ? -21.453 -11.625 -12.594 1 89.5 90 ALA A N 1
ATOM 743 C CA . ALA A 1 90 ? -21.781 -12.969 -12.133 1 89.5 90 ALA A CA 1
ATOM 744 C C . ALA A 1 90 ? -21.5 -13.125 -10.641 1 89.5 90 ALA A C 1
ATOM 746 O O . ALA A 1 90 ? -21.625 -14.219 -10.086 1 89.5 90 ALA A O 1
ATOM 747 N N . LYS A 1 91 ? -21.016 -12.094 -9.984 1 87.12 91 LYS A N 1
ATOM 748 C CA . LYS A 1 91 ? -20.781 -12.016 -8.547 1 87.12 91 LYS A CA 1
ATOM 749 C C . LYS A 1 91 ? -19.5 -12.727 -8.156 1 87.12 91 LYS A C 1
ATOM 751 O O . LYS A 1 91 ? -19.359 -13.203 -7.027 1 87.12 91 LYS A O 1
ATOM 756 N N . SER A 1 92 ? -18.672 -12.906 -9.195 1 91.12 92 SER A N 1
ATOM 757 C CA . SER A 1 92 ? -17.328 -13.352 -8.875 1 91.12 92 SER A CA 1
ATOM 758 C C . SER A 1 92 ? -16.453 -12.18 -8.438 1 91.12 92 SER A C 1
ATOM 760 O O . SER A 1 92 ? -16.406 -11.141 -9.109 1 91.12 92 SER A O 1
ATOM 762 N N . THR A 1 93 ? -15.734 -12.422 -7.344 1 93.44 93 THR A N 1
ATOM 763 C CA . THR A 1 93 ? -14.945 -11.32 -6.805 1 93.44 93 THR A CA 1
ATOM 764 C C . THR A 1 93 ? -13.453 -11.609 -6.945 1 93.44 93 THR A C 1
ATOM 766 O O . THR A 1 93 ? -12.961 -12.625 -6.449 1 93.44 93 THR A O 1
ATOM 769 N N . TYR A 1 94 ? -12.812 -10.688 -7.648 1 95.81 94 TYR A N 1
ATOM 770 C CA . TYR A 1 94 ? -11.359 -10.734 -7.801 1 95.81 94 TYR A CA 1
ATOM 771 C C . TYR A 1 94 ? -10.68 -9.805 -6.801 1 95.81 94 TYR A C 1
ATOM 773 O O . TYR A 1 94 ? -11.07 -8.641 -6.656 1 95.81 94 TYR A O 1
ATOM 781 N N . PHE A 1 95 ? -9.664 -10.352 -6.156 1 96.88 95 PHE A N 1
ATOM 782 C CA . PHE A 1 95 ? -8.852 -9.555 -5.246 1 96.88 95 PHE A CA 1
ATOM 783 C C . PHE A 1 95 ? -7.488 -9.25 -5.863 1 96.88 95 PHE A C 1
ATOM 785 O O . PHE A 1 95 ? -6.781 -10.156 -6.305 1 96.88 95 PHE A O 1
ATOM 792 N N . TYR A 1 96 ? -7.152 -7.992 -5.875 1 97.12 96 TYR A N 1
ATOM 793 C CA . TYR A 1 96 ? -5.906 -7.629 -6.543 1 97.12 96 TYR A CA 1
ATOM 794 C C . TYR A 1 96 ? -4.918 -7.016 -5.555 1 97.12 96 TYR A C 1
ATOM 796 O O . TYR A 1 96 ? -5.309 -6.25 -4.672 1 97.12 96 TYR A O 1
ATOM 804 N N . ILE A 1 97 ? -3.732 -7.332 -5.738 1 97.88 97 ILE A N 1
ATOM 805 C CA . ILE A 1 97 ? -2.58 -6.652 -5.164 1 97.88 97 ILE A CA 1
ATOM 806 C C . ILE A 1 97 ? -1.726 -6.051 -6.281 1 97.88 97 ILE A C 1
ATOM 808 O O . ILE A 1 97 ? -1.009 -6.773 -6.977 1 97.88 97 ILE A O 1
ATOM 812 N N . TYR A 1 98 ? -1.908 -4.789 -6.398 1 97.25 98 TYR A N 1
ATOM 813 C CA . TYR A 1 98 ? -1.331 -4.109 -7.551 1 97.25 98 TYR A CA 1
ATOM 814 C C . TYR A 1 98 ? -1.845 -4.711 -8.852 1 97.25 98 TYR A C 1
ATOM 816 O O . TYR A 1 98 ? -3.043 -4.652 -9.141 1 97.25 98 TYR A O 1
ATOM 824 N N . ASP A 1 99 ? -0.927 -5.461 -9.586 1 96.06 99 ASP A N 1
ATOM 825 C CA . ASP A 1 99 ? -1.406 -6 -10.859 1 96.06 99 ASP A CA 1
ATOM 826 C C . ASP A 1 99 ? -1.564 -7.52 -10.781 1 96.06 99 ASP A C 1
ATOM 828 O O . ASP A 1 99 ? -1.915 -8.156 -11.773 1 96.06 99 ASP A O 1
ATOM 832 N N . GLN A 1 100 ? -1.273 -8.023 -9.641 1 96.94 100 GLN A N 1
ATOM 833 C CA . GLN A 1 100 ? -1.483 -9.453 -9.43 1 96.94 100 GLN A CA 1
ATOM 834 C C . GLN A 1 100 ? -2.77 -9.703 -8.648 1 96.94 100 GLN A C 1
ATOM 836 O O . GLN A 1 100 ? -3.092 -8.969 -7.711 1 96.94 100 GLN A O 1
ATOM 841 N N . GLY A 1 101 ? -3.525 -10.734 -9.039 1 96.62 101 GLY A N 1
ATOM 842 C CA . GLY A 1 101 ? -4.793 -10.977 -8.367 1 96.62 101 GLY A CA 1
ATOM 843 C C . GLY A 1 101 ? -5.109 -12.453 -8.211 1 96.62 101 GLY A C 1
ATOM 844 O O . GLY A 1 101 ? -4.34 -13.312 -8.648 1 96.62 101 GLY A O 1
ATOM 845 N N . TYR A 1 102 ? -6.164 -12.688 -7.535 1 97.56 102 TYR A N 1
ATOM 846 C CA . TYR A 1 102 ? -6.625 -14.062 -7.367 1 97.56 102 TYR A CA 1
ATOM 847 C C . TYR A 1 102 ? -8.148 -14.117 -7.258 1 97.56 102 TYR A C 1
ATOM 849 O O . TYR A 1 102 ? -8.773 -13.18 -6.762 1 97.56 102 TYR A O 1
ATOM 857 N N . LEU A 1 103 ? -8.703 -15.188 -7.754 1 96.69 103 LEU A N 1
ATOM 858 C CA . LEU A 1 103 ? -10.133 -15.508 -7.715 1 96.69 103 LEU A CA 1
ATOM 859 C C . LEU A 1 103 ? -10.375 -16.781 -6.91 1 96.69 103 LEU A C 1
ATOM 861 O O . LEU A 1 103 ? -9.891 -17.859 -7.273 1 96.69 103 LEU A O 1
ATOM 865 N N . PRO A 1 104 ? -11.094 -16.562 -5.789 1 96.12 104 PRO A N 1
ATOM 866 C CA . PRO A 1 104 ? -11.43 -17.781 -5.055 1 96.12 104 PRO A CA 1
ATOM 867 C C . PRO A 1 104 ? -12.336 -18.719 -5.852 1 96.12 104 PRO A C 1
ATOM 869 O O . PRO A 1 104 ? -13.289 -18.266 -6.48 1 96.12 104 PRO A O 1
ATOM 872 N N . LEU A 1 105 ? -12 -19.953 -5.848 1 95.12 105 LEU A N 1
ATOM 873 C CA . LEU A 1 105 ? -12.781 -21 -6.488 1 95.12 105 LEU A CA 1
ATOM 874 C C . LEU A 1 105 ? -13.312 -22 -5.457 1 95.12 105 LEU A C 1
ATOM 876 O O . LEU A 1 105 ? -13.211 -21.75 -4.254 1 95.12 105 LEU A O 1
ATOM 880 N N . ASP A 1 106 ? -13.93 -23 -5.953 1 92.31 106 ASP A N 1
ATOM 881 C CA . ASP A 1 106 ? -14.445 -24.031 -5.055 1 92.31 106 ASP A CA 1
ATOM 882 C C . ASP A 1 106 ? -13.305 -24.859 -4.473 1 92.31 106 ASP A C 1
ATOM 884 O O . ASP A 1 106 ? -12.219 -24.938 -5.051 1 92.31 106 ASP A O 1
ATOM 888 N N . ASN A 1 107 ? -13.516 -25.438 -3.244 1 92.19 107 ASN A N 1
ATOM 889 C CA . ASN A 1 107 ? -12.656 -26.438 -2.619 1 92.19 107 ASN A CA 1
ATOM 890 C C . ASN A 1 107 ? -11.273 -25.859 -2.299 1 92.19 107 ASN A C 1
ATOM 892 O O . ASN A 1 107 ? -10.258 -26.5 -2.555 1 92.19 107 ASN A O 1
ATOM 896 N N . ASP A 1 108 ? -11.141 -24.641 -1.931 1 93.12 108 ASP A N 1
ATOM 897 C CA . ASP A 1 108 ? -9.945 -23.984 -1.404 1 93.12 108 ASP A CA 1
ATOM 898 C C . ASP A 1 108 ? -8.914 -23.75 -2.508 1 93.12 108 ASP A C 1
ATOM 900 O O . ASP A 1 108 ? -7.707 -23.812 -2.26 1 93.12 108 ASP A O 1
ATOM 904 N N . PHE A 1 109 ? -9.5 -23.641 -3.676 1 96.44 109 PHE A N 1
ATOM 905 C CA . PHE A 1 109 ? -8.633 -23.297 -4.793 1 96.44 109 PHE A CA 1
ATOM 906 C C . PHE A 1 109 ? -8.773 -21.828 -5.16 1 96.44 109 PHE A C 1
ATOM 908 O O . PHE A 1 109 ? -9.789 -21.203 -4.852 1 96.44 109 PHE A O 1
ATOM 915 N N . PHE A 1 110 ? -7.672 -21.406 -5.789 1 97.56 110 PHE A N 1
ATOM 916 C CA . PHE A 1 110 ? -7.641 -20.031 -6.258 1 97.56 110 PHE A CA 1
ATOM 917 C C . PHE A 1 110 ? -7.07 -19.938 -7.668 1 97.56 110 PHE A C 1
ATOM 919 O O . PHE A 1 110 ? -6.133 -20.672 -8.008 1 97.56 110 PHE A O 1
ATOM 926 N N . LEU A 1 111 ? -7.664 -19.109 -8.43 1 97.12 111 LEU A N 1
ATOM 927 C CA . LEU A 1 111 ? -7.133 -18.797 -9.75 1 97.12 111 LEU A CA 1
ATOM 928 C C . LEU A 1 111 ? -6.32 -17.5 -9.711 1 97.12 111 LEU A C 1
ATOM 930 O O . LEU A 1 111 ? -6.848 -16.438 -9.367 1 97.12 111 LEU A O 1
ATOM 934 N N . LEU A 1 112 ? -5.039 -17.641 -9.992 1 97.69 112 LEU A N 1
ATOM 935 C CA . LEU A 1 112 ? -4.168 -16.469 -10.031 1 97.69 112 LEU A CA 1
ATOM 936 C C . LEU A 1 112 ? -4.215 -15.797 -11.398 1 97.69 112 LEU A C 1
ATOM 938 O O . LEU A 1 112 ? -4.199 -16.484 -12.43 1 97.69 112 LEU A O 1
ATOM 942 N N . ILE A 1 113 ? -4.312 -14.469 -11.336 1 95.88 113 ILE A N 1
ATOM 943 C CA . ILE A 1 113 ? -4.406 -13.703 -12.578 1 95.88 113 ILE A CA 1
ATOM 944 C C . ILE A 1 113 ? -3.486 -12.492 -12.508 1 95.88 113 ILE A C 1
ATOM 946 O O . ILE A 1 113 ? -2.984 -12.148 -11.438 1 95.88 113 ILE A O 1
ATOM 950 N N . LYS A 1 114 ? -3.189 -11.93 -13.617 1 94.19 114 LYS A N 1
ATOM 951 C CA . LYS A 1 114 ? -2.416 -10.695 -13.703 1 94.19 114 LYS A CA 1
ATOM 952 C C . LYS A 1 114 ? -3.129 -9.664 -14.57 1 94.19 114 LYS A C 1
ATOM 954 O O . LYS A 1 114 ? -3.613 -9.977 -15.656 1 94.19 114 LYS A O 1
ATOM 959 N N . LYS A 1 115 ? -3.264 -8.477 -13.969 1 87.31 115 LYS A N 1
ATOM 960 C CA . LYS A 1 115 ? -3.92 -7.406 -14.719 1 87.31 115 LYS A CA 1
ATOM 961 C C . LYS A 1 115 ? -3.074 -6.977 -15.914 1 87.31 115 LYS A C 1
ATOM 963 O O . LYS A 1 115 ? -1.859 -6.812 -15.797 1 87.31 115 LYS A O 1
ATOM 968 N N . SER A 1 116 ? -3.492 -7.156 -17.156 1 72.56 116 SER A N 1
ATOM 969 C CA . SER A 1 116 ? -2.836 -6.766 -18.391 1 72.56 116 SER A CA 1
ATOM 970 C C . SER A 1 116 ? -2.912 -5.258 -18.609 1 72.56 116 SER A C 1
ATOM 972 O O . SER A 1 116 ? -3.881 -4.613 -18.203 1 72.56 116 SER A O 1
ATOM 974 N N . MET B 1 1 ? 38.562 -22.062 -15.938 1 54.81 1 MET B N 1
ATOM 975 C CA . MET B 1 1 ? 37.531 -21.562 -15.055 1 54.81 1 MET B CA 1
ATOM 976 C C . MET B 1 1 ? 36.562 -20.656 -15.812 1 54.81 1 MET B C 1
ATOM 978 O O . MET B 1 1 ? 36.969 -19.75 -16.531 1 54.81 1 MET B O 1
ATOM 982 N N . GLN B 1 2 ? 35.344 -21.125 -16.156 1 64.88 2 GLN B N 1
ATOM 983 C CA . GLN B 1 2 ? 34.406 -20.375 -16.984 1 64.88 2 GLN B CA 1
ATOM 984 C C . GLN B 1 2 ? 34.219 -18.953 -16.453 1 64.88 2 GLN B C 1
ATOM 986 O O . GLN B 1 2 ? 33.969 -18.766 -15.258 1 64.88 2 GLN B O 1
ATOM 991 N N . LYS B 1 3 ? 34.781 -17.875 -16.969 1 78.44 3 LYS B N 1
ATOM 992 C CA . LYS B 1 3 ? 34.75 -16.469 -16.578 1 78.44 3 LYS B CA 1
ATOM 993 C C . LYS B 1 3 ? 33.312 -15.961 -16.438 1 78.44 3 LYS B C 1
ATOM 995 O O . LYS B 1 3 ? 32.562 -15.992 -17.406 1 78.44 3 LYS B O 1
ATOM 1000 N N . ARG B 1 4 ? 32.938 -15.844 -15.219 1 89 4 ARG B N 1
ATOM 1001 C CA . ARG B 1 4 ? 31.594 -15.32 -14.961 1 89 4 ARG B CA 1
ATOM 1002 C C . ARG B 1 4 ? 31.5 -13.859 -15.375 1 89 4 ARG B C 1
ATOM 1004 O O . ARG B 1 4 ? 32.406 -13.07 -15.133 1 89 4 ARG B O 1
ATOM 1011 N N . GLU B 1 5 ? 30.516 -13.523 -16.188 1 94.12 5 GLU B N 1
ATOM 1012 C CA . GLU B 1 5 ? 30.328 -12.164 -16.703 1 94.12 5 GLU B CA 1
ATOM 1013 C C . GLU B 1 5 ? 29.188 -11.461 -15.992 1 94.12 5 GLU B C 1
ATOM 1015 O O . GLU B 1 5 ? 28.172 -12.086 -15.664 1 94.12 5 GLU B O 1
ATOM 1020 N N . CYS B 1 6 ? 29.469 -10.219 -15.711 1 95.69 6 CYS B N 1
ATOM 1021 C CA . CYS B 1 6 ? 28.469 -9.375 -15.094 1 95.69 6 CYS B CA 1
ATOM 1022 C C . CYS B 1 6 ? 27.188 -9.352 -15.922 1 95.69 6 CYS B C 1
ATOM 1024 O O . CYS B 1 6 ? 27.234 -9.125 -17.141 1 95.69 6 CYS B O 1
ATOM 1026 N N . LEU B 1 7 ? 26.125 -9.469 -15.336 1 94.19 7 LEU B N 1
ATOM 1027 C CA . LEU B 1 7 ? 24.844 -9.531 -16.031 1 94.19 7 LEU B CA 1
ATOM 1028 C C . LEU B 1 7 ? 24.469 -8.172 -16.625 1 94.19 7 LEU B C 1
ATOM 1030 O O . LEU B 1 7 ? 23.656 -8.094 -17.531 1 94.19 7 LEU B O 1
ATOM 1034 N N . GLU B 1 8 ? 25.125 -7.133 -16.109 1 92.94 8 GLU B N 1
ATOM 1035 C CA . GLU B 1 8 ? 24.797 -5.781 -16.547 1 92.94 8 GLU B CA 1
ATOM 1036 C C . GLU B 1 8 ? 25.766 -5.293 -17.609 1 92.94 8 GLU B C 1
ATOM 1038 O O . GLU B 1 8 ? 25.359 -4.848 -18.688 1 92.94 8 GLU B O 1
ATOM 1043 N N . CYS B 1 9 ? 27.047 -5.328 -17.406 1 95.94 9 CYS B N 1
ATOM 1044 C CA . CYS B 1 9 ? 28.016 -4.703 -18.312 1 95.94 9 CYS B CA 1
ATOM 1045 C C . CYS B 1 9 ? 28.875 -5.758 -19 1 95.94 9 CYS B C 1
ATOM 1047 O O . CYS B 1 9 ? 29.719 -5.422 -19.828 1 95.94 9 CYS B O 1
ATOM 1049 N N . ASN B 1 10 ? 28.828 -6.945 -18.672 1 93.12 10 ASN B N 1
ATOM 1050 C CA . ASN B 1 10 ? 29.516 -8.07 -19.297 1 93.12 10 ASN B CA 1
ATOM 1051 C C . ASN B 1 10 ? 31 -8.102 -18.938 1 93.12 10 ASN B C 1
ATOM 1053 O O . ASN B 1 10 ? 31.781 -8.836 -19.547 1 93.12 10 ASN B O 1
ATOM 1057 N N . GLU B 1 11 ? 31.297 -7.375 -18.016 1 92.94 11 GLU B N 1
ATOM 1058 C CA . GLU B 1 11 ? 32.688 -7.441 -17.547 1 92.94 11 GLU B CA 1
ATOM 1059 C C . GLU B 1 11 ? 32.906 -8.648 -16.641 1 92.94 11 GLU B C 1
ATOM 1061 O O . GLU B 1 11 ? 31.938 -9.219 -16.109 1 92.94 11 GLU B O 1
ATOM 1066 N N . ILE B 1 12 ? 34.188 -8.984 -16.438 1 92.19 12 ILE B N 1
ATOM 1067 C CA . ILE B 1 12 ? 34.531 -10.156 -15.633 1 92.19 12 ILE B CA 1
ATOM 1068 C C . ILE B 1 12 ? 34.188 -9.875 -14.164 1 92.19 12 ILE B C 1
ATOM 1070 O O . ILE B 1 12 ? 34.562 -8.828 -13.633 1 92.19 12 ILE B O 1
ATOM 1074 N N . VAL B 1 13 ? 33.438 -10.727 -13.531 1 92.25 13 VAL B N 1
ATOM 1075 C CA . VAL B 1 13 ? 33.062 -10.602 -12.133 1 92.25 13 VAL B CA 1
ATOM 1076 C C . VAL B 1 13 ? 34.094 -11.273 -11.25 1 92.25 13 VAL B C 1
ATOM 1078 O O . VAL B 1 13 ? 34.438 -12.445 -11.445 1 92.25 13 VAL B O 1
ATOM 1081 N N . LYS B 1 14 ? 34.719 -10.492 -10.445 1 90.25 14 LYS B N 1
ATOM 1082 C CA . LYS B 1 14 ? 35.688 -11 -9.492 1 90.25 14 LYS B CA 1
ATOM 1083 C C . LYS B 1 14 ? 35.094 -11.078 -8.086 1 90.25 14 LYS B C 1
ATOM 1085 O O . LYS B 1 14 ? 34.312 -10.219 -7.688 1 90.25 14 LYS B O 1
ATOM 1090 N N . GLY B 1 15 ? 35.344 -12.195 -7.348 1 87.25 15 GLY B N 1
ATOM 1091 C CA . GLY B 1 15 ? 34.812 -12.312 -5.992 1 87.25 15 GLY B CA 1
ATOM 1092 C C . GLY B 1 15 ? 34.156 -13.641 -5.719 1 87.25 15 GLY B C 1
ATOM 1093 O O . GLY B 1 15 ? 34.562 -14.672 -6.27 1 87.25 15 GLY B O 1
ATOM 1094 N N . ARG B 1 16 ? 33.25 -13.719 -4.828 1 88.81 16 ARG B N 1
ATOM 1095 C CA . ARG B 1 16 ? 32.562 -14.945 -4.418 1 88.81 16 ARG B CA 1
ATOM 1096 C C . ARG B 1 16 ? 31.922 -15.633 -5.613 1 88.81 16 ARG B C 1
ATOM 1098 O O . ARG B 1 16 ? 31.594 -14.984 -6.613 1 88.81 16 ARG B O 1
ATOM 1105 N N . ALA B 1 17 ? 31.703 -16.875 -5.547 1 89.38 17 ALA B N 1
ATOM 1106 C CA . ALA B 1 17 ? 31.219 -17.703 -6.648 1 89.38 17 ALA B CA 1
ATOM 1107 C C . ALA B 1 17 ? 29.781 -17.344 -7.02 1 89.38 17 ALA B C 1
ATOM 1109 O O . ALA B 1 17 ? 29.375 -17.5 -8.172 1 89.38 17 ALA B O 1
ATOM 1110 N N . ASP B 1 18 ? 29.094 -16.781 -6 1 89.75 18 ASP B N 1
ATOM 1111 C CA . ASP B 1 18 ? 27.672 -16.547 -6.227 1 89.75 18 ASP B CA 1
ATOM 1112 C C . ASP B 1 18 ? 27.406 -15.133 -6.719 1 89.75 18 ASP B C 1
ATOM 1114 O O . ASP B 1 18 ? 26.266 -14.781 -7.02 1 89.75 18 ASP B O 1
ATOM 1118 N N . LYS B 1 19 ? 28.562 -14.43 -6.852 1 91.5 19 LYS B N 1
ATOM 1119 C CA . LYS B 1 19 ? 28.422 -13.039 -7.266 1 91.5 19 LYS B CA 1
ATOM 1120 C C . LYS B 1 19 ? 28.031 -12.938 -8.734 1 91.5 19 LYS B C 1
ATOM 1122 O O . LYS B 1 19 ? 28.641 -13.578 -9.594 1 91.5 19 LYS B O 1
ATOM 1127 N N . LYS B 1 20 ? 27 -12.07 -9.047 1 93.88 20 LYS B N 1
ATOM 1128 C CA . LYS B 1 20 ? 26.484 -11.992 -10.406 1 93.88 20 LYS B CA 1
ATOM 1129 C C . LYS B 1 20 ? 26.859 -10.664 -11.062 1 93.88 20 LYS B C 1
ATOM 1131 O O . LYS B 1 20 ? 26.797 -10.523 -12.281 1 93.88 20 LYS B O 1
ATOM 1136 N N . PHE B 1 21 ? 27.281 -9.703 -10.172 1 95.5 21 PHE B N 1
ATOM 1137 C CA . PHE B 1 21 ? 27.562 -8.367 -10.695 1 95.5 21 PHE B CA 1
ATOM 1138 C C . PHE B 1 21 ? 28.953 -7.898 -10.289 1 95.5 21 PHE B C 1
ATOM 1140 O O . PHE B 1 21 ? 29.438 -8.242 -9.211 1 95.5 21 PHE B O 1
ATOM 1147 N N . CYS B 1 22 ? 29.516 -7.082 -11.055 1 94.88 22 CYS B N 1
ATOM 1148 C CA . CYS B 1 22 ? 30.891 -6.645 -10.828 1 94.88 22 CYS B CA 1
ATOM 1149 C C . CYS B 1 22 ? 30.953 -5.547 -9.773 1 94.88 22 CYS B C 1
ATOM 1151 O O . CYS B 1 22 ? 31.984 -5.328 -9.156 1 94.88 22 CYS B O 1
ATOM 1153 N N . SER B 1 23 ? 29.844 -4.789 -9.688 1 93.56 23 SER B N 1
ATOM 1154 C CA . SER B 1 23 ? 29.766 -3.707 -8.711 1 93.56 23 SER B CA 1
ATOM 1155 C C . SER B 1 23 ? 28.344 -3.531 -8.203 1 93.56 23 SER B C 1
ATOM 1157 O O . SER B 1 23 ? 27.391 -4.082 -8.781 1 93.56 23 SER B O 1
ATOM 1159 N N . ASP B 1 24 ? 28.344 -2.76 -7.102 1 93.5 24 ASP B N 1
ATOM 1160 C CA . ASP B 1 24 ? 27.016 -2.391 -6.602 1 93.5 24 ASP B CA 1
ATOM 1161 C C . ASP B 1 24 ? 26.25 -1.548 -7.621 1 93.5 24 ASP B C 1
ATOM 1163 O O . ASP B 1 24 ? 25.031 -1.673 -7.754 1 93.5 24 ASP B O 1
ATOM 1167 N N . TYR B 1 25 ? 26.953 -0.794 -8.211 1 94.88 25 TYR B N 1
ATOM 1168 C CA . TYR B 1 25 ? 26.359 0.042 -9.242 1 94.88 25 TYR B CA 1
ATOM 1169 C C . TYR B 1 25 ? 25.688 -0.812 -10.312 1 94.88 25 TYR B C 1
ATOM 1171 O O . TYR B 1 25 ? 24.516 -0.597 -10.641 1 94.88 25 TYR B O 1
ATOM 1179 N N . CYS B 1 26 ? 26.328 -1.806 -10.898 1 95.19 26 CYS B N 1
ATOM 1180 C CA . CYS B 1 26 ? 25.797 -2.684 -11.93 1 95.19 26 CYS B CA 1
ATOM 1181 C C . CYS B 1 26 ? 24.594 -3.469 -11.414 1 95.19 26 CYS B C 1
ATOM 1183 O O . CYS B 1 26 ? 23.625 -3.664 -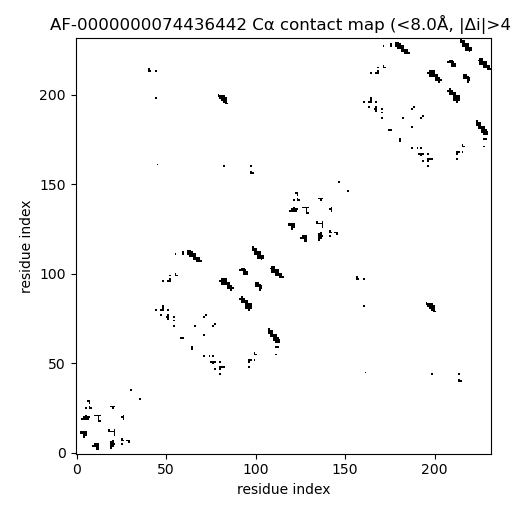12.133 1 95.19 26 CYS B O 1
ATOM 1185 N N . ARG B 1 27 ? 24.766 -3.91 -10.219 1 94.56 27 ARG B N 1
ATOM 1186 C CA . ARG B 1 27 ? 23.672 -4.66 -9.609 1 94.56 27 ARG B CA 1
ATOM 1187 C C . ARG B 1 27 ? 22.391 -3.824 -9.562 1 94.56 27 ARG B C 1
ATOM 1189 O O . ARG B 1 27 ? 21.328 -4.285 -9.977 1 94.56 27 ARG B O 1
ATOM 1196 N N . ASN B 1 28 ? 22.516 -2.617 -9.016 1 93.06 28 ASN B N 1
ATOM 1197 C CA . ASN B 1 28 ? 21.375 -1.719 -8.906 1 93.06 28 ASN B CA 1
ATOM 1198 C C . ASN B 1 28 ? 20.812 -1.354 -10.273 1 93.06 28 ASN B C 1
ATOM 1200 O O . ASN B 1 28 ? 19.594 -1.315 -10.461 1 93.06 28 ASN B O 1
ATOM 1204 N N . SER B 1 29 ? 21.781 -1.04 -11.109 1 93.25 29 SER B N 1
ATOM 1205 C CA . SER B 1 29 ? 21.375 -0.699 -12.469 1 93.25 29 SER B CA 1
ATOM 1206 C C . SER B 1 29 ? 20.578 -1.83 -13.102 1 93.25 29 SER B C 1
ATOM 1208 O O . SER B 1 29 ? 19.516 -1.595 -13.68 1 93.25 29 SER B O 1
ATOM 1210 N N . TYR B 1 30 ? 21.141 -3.055 -13.086 1 92.44 30 TYR B N 1
ATOM 1211 C CA . TYR B 1 30 ? 20.484 -4.234 -13.633 1 92.44 30 TYR B CA 1
ATOM 1212 C C . TYR B 1 30 ? 19.094 -4.418 -13.023 1 92.44 30 TYR B C 1
ATOM 1214 O O . TYR B 1 30 ? 18.109 -4.586 -13.75 1 92.44 30 TYR B O 1
ATOM 1222 N N . ASN B 1 31 ? 19 -4.34 -11.633 1 89.25 31 ASN B N 1
ATOM 1223 C CA . ASN B 1 31 ? 17.734 -4.555 -10.914 1 89.25 31 ASN B CA 1
ATOM 1224 C C . ASN B 1 31 ? 16.719 -3.467 -11.242 1 89.25 31 ASN B C 1
ATOM 1226 O O . ASN B 1 31 ? 15.523 -3.744 -11.336 1 89.25 31 ASN B O 1
ATOM 1230 N N . ASN B 1 32 ? 17.266 -2.309 -11.367 1 89.31 32 ASN B N 1
ATOM 1231 C CA . ASN B 1 32 ? 16.375 -1.206 -11.719 1 89.31 32 ASN B CA 1
ATOM 1232 C C . ASN B 1 32 ? 15.773 -1.389 -13.109 1 89.31 32 ASN B C 1
ATOM 1234 O O . ASN B 1 32 ? 14.609 -1.07 -13.336 1 89.31 32 ASN B O 1
ATOM 1238 N N . LYS B 1 33 ? 16.594 -1.886 -13.969 1 90.5 33 LYS B N 1
ATOM 1239 C CA . LYS B 1 33 ? 16.141 -2.123 -15.336 1 90.5 33 LYS B CA 1
ATOM 1240 C C . LYS B 1 33 ? 15.109 -3.244 -15.383 1 90.5 33 LYS B C 1
ATOM 1242 O O . LYS B 1 33 ? 14.062 -3.107 -16.016 1 90.5 33 LYS B O 1
ATOM 1247 N N . VAL B 1 34 ? 15.328 -4.27 -14.742 1 87.44 34 VAL B N 1
ATOM 1248 C CA . VAL B 1 34 ? 14.492 -5.465 -14.805 1 87.44 34 VAL B CA 1
ATOM 1249 C C . VAL B 1 34 ? 13.172 -5.211 -14.086 1 87.44 34 VAL B C 1
ATOM 1251 O O . VAL B 1 34 ? 12.109 -5.652 -14.547 1 87.44 34 VAL B O 1
ATOM 1254 N N . ASN B 1 35 ? 13.188 -4.426 -12.977 1 87.75 35 ASN B N 1
ATOM 1255 C CA . ASN B 1 35 ? 12 -4.277 -12.133 1 87.75 35 ASN B CA 1
ATOM 1256 C C . ASN B 1 35 ? 11.375 -2.895 -12.289 1 87.75 35 ASN B C 1
ATOM 1258 O O . ASN B 1 35 ? 10.562 -2.482 -11.461 1 87.75 35 ASN B O 1
ATOM 1262 N N . LYS B 1 36 ? 11.812 -2.174 -13.242 1 88.56 36 LYS B N 1
ATOM 1263 C CA . LYS B 1 36 ? 11.367 -0.791 -13.391 1 88.56 36 LYS B CA 1
ATOM 1264 C C . LYS B 1 36 ? 9.844 -0.697 -13.383 1 88.56 36 LYS B C 1
ATOM 1266 O O . LYS B 1 36 ? 9.273 0.091 -12.625 1 88.56 36 LYS B O 1
ATOM 1271 N N . ASP B 1 37 ? 9.188 -1.44 -14.211 1 86.31 37 ASP B N 1
ATOM 1272 C CA . ASP B 1 37 ? 7.734 -1.367 -14.375 1 86.31 37 ASP B CA 1
ATOM 1273 C C . ASP B 1 37 ? 7.02 -1.738 -13.078 1 86.31 37 ASP B C 1
ATOM 1275 O O . ASP B 1 37 ? 6.09 -1.045 -12.656 1 86.31 37 ASP B O 1
ATOM 1279 N N . SER B 1 38 ? 7.449 -2.832 -12.508 1 89.88 38 SER B N 1
ATOM 1280 C CA . SER B 1 38 ? 6.82 -3.266 -11.266 1 89.88 38 SER B CA 1
ATOM 1281 C C . SER B 1 38 ? 7.043 -2.248 -10.148 1 89.88 38 SER B C 1
ATOM 1283 O O . SER B 1 38 ? 6.137 -1.991 -9.352 1 89.88 38 SER B O 1
ATOM 1285 N N . LYS B 1 39 ? 8.234 -1.699 -10.18 1 91.31 39 LYS B N 1
ATOM 1286 C CA . LYS B 1 39 ? 8.539 -0.699 -9.156 1 91.31 39 LYS B CA 1
ATOM 1287 C C . LYS B 1 39 ? 7.633 0.521 -9.297 1 91.31 39 LYS B C 1
ATOM 1289 O O . LYS B 1 39 ? 7.094 1.021 -8.312 1 91.31 39 LYS B O 1
ATOM 1294 N N . ASN B 1 40 ? 7.516 0.974 -10.484 1 92.88 40 ASN B N 1
ATOM 1295 C CA . ASN B 1 40 ? 6.652 2.125 -10.734 1 92.88 40 ASN B CA 1
ATOM 1296 C C . ASN B 1 40 ? 5.199 1.823 -10.383 1 92.88 40 ASN B C 1
ATOM 1298 O O . ASN B 1 40 ? 4.508 2.664 -9.805 1 92.88 40 ASN B O 1
ATOM 1302 N N . LEU B 1 41 ? 4.75 0.643 -10.766 1 95 41 LEU B N 1
ATOM 1303 C CA . LEU B 1 41 ? 3.383 0.233 -10.469 1 95 41 LEU B CA 1
ATOM 1304 C C . LEU B 1 41 ? 3.123 0.261 -8.969 1 95 41 LEU B C 1
ATOM 1306 O O . LEU B 1 41 ? 2.146 0.861 -8.508 1 95 41 LEU B O 1
ATOM 1310 N N . ILE B 1 42 ? 3.996 -0.314 -8.258 1 95.94 42 ILE B N 1
ATOM 1311 C CA . ILE B 1 42 ? 3.865 -0.402 -6.812 1 95.94 42 ILE B CA 1
ATOM 1312 C C . ILE B 1 42 ? 3.896 1 -6.203 1 95.94 42 ILE B C 1
ATOM 1314 O O . ILE B 1 42 ? 3.049 1.345 -5.379 1 95.94 42 ILE B O 1
ATOM 1318 N N . ARG B 1 43 ? 4.809 1.788 -6.688 1 96.06 43 ARG B N 1
ATOM 1319 C CA . ARG B 1 43 ? 4.938 3.154 -6.188 1 96.06 43 ARG B CA 1
ATOM 1320 C C . ARG B 1 43 ? 3.658 3.947 -6.43 1 96.06 43 ARG B C 1
ATOM 1322 O O . ARG B 1 43 ? 3.176 4.645 -5.531 1 96.06 43 ARG B O 1
ATOM 1329 N N . ASN B 1 44 ? 3.16 3.816 -7.609 1 96.19 44 ASN B N 1
ATOM 1330 C CA . ASN B 1 44 ? 1.969 4.57 -7.98 1 96.19 44 ASN B CA 1
ATOM 1331 C C . ASN B 1 44 ? 0.764 4.172 -7.133 1 96.19 44 ASN B C 1
ATOM 1333 O O . ASN B 1 44 ? 0.03 5.031 -6.645 1 96.19 44 ASN B O 1
ATOM 1337 N N . VAL B 1 45 ? 0.574 2.934 -6.949 1 97.25 45 VAL B N 1
ATOM 1338 C CA . VAL B 1 45 ? -0.548 2.441 -6.156 1 97.25 45 VAL B CA 1
ATOM 1339 C C . VAL B 1 45 ? -0.365 2.848 -4.695 1 97.25 45 VAL B C 1
ATOM 1341 O O . VAL B 1 45 ? -1.312 3.295 -4.047 1 97.25 45 VAL B O 1
ATOM 1344 N N . ASN B 1 46 ? 0.866 2.727 -4.211 1 97.06 46 ASN B N 1
ATOM 1345 C CA . ASN B 1 46 ? 1.138 3.143 -2.84 1 97.06 46 ASN B CA 1
ATOM 1346 C C . ASN B 1 46 ? 0.881 4.633 -2.645 1 97.06 46 ASN B C 1
ATOM 1348 O O . ASN B 1 46 ? 0.407 5.055 -1.587 1 97.06 46 ASN B O 1
ATOM 1352 N N . ASN B 1 47 ? 1.205 5.344 -3.682 1 96.81 47 ASN B N 1
ATOM 1353 C CA . ASN B 1 47 ? 0.932 6.777 -3.621 1 96.8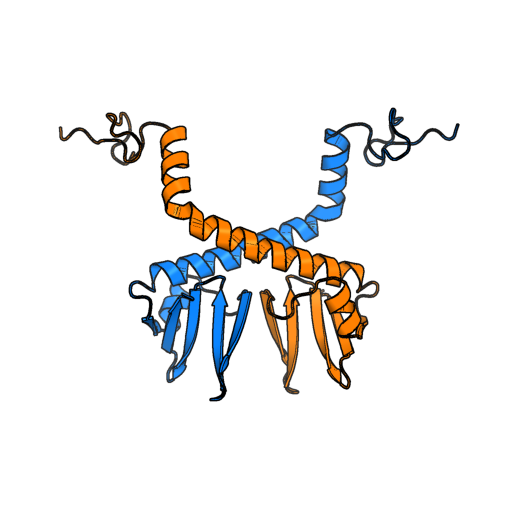1 47 ASN B CA 1
ATOM 1354 C C . ASN B 1 47 ? -0.564 7.059 -3.523 1 96.81 47 ASN B C 1
ATOM 1356 O O . ASN B 1 47 ? -0.986 7.941 -2.773 1 96.81 47 ASN B O 1
ATOM 1360 N N . ARG B 1 48 ? -1.347 6.344 -4.25 1 97.19 48 ARG B N 1
ATOM 1361 C CA . ARG B 1 48 ? -2.797 6.492 -4.203 1 97.19 48 ARG B CA 1
ATOM 1362 C C . ARG B 1 48 ? -3.342 6.125 -2.826 1 97.19 48 ARG B C 1
ATOM 1364 O O . ARG B 1 48 ? -4.176 6.84 -2.27 1 97.19 48 ARG B O 1
ATOM 1371 N N . LEU B 1 49 ? -2.812 5.102 -2.281 1 98.06 49 LEU B N 1
ATOM 1372 C CA . LEU B 1 49 ? -3.219 4.656 -0.953 1 98.06 49 LEU B CA 1
ATOM 1373 C C . LEU B 1 49 ? -2.857 5.695 0.103 1 98.06 49 LEU B C 1
ATOM 1375 O O . LEU B 1 49 ? -3.664 5.996 0.984 1 98.06 49 LEU B O 1
ATOM 1379 N N . ARG B 1 50 ? -1.711 6.234 -0.042 1 97.19 50 ARG B N 1
ATOM 1380 C CA . ARG B 1 50 ? -1.263 7.254 0.901 1 97.19 50 ARG B CA 1
ATOM 1381 C C . ARG B 1 50 ? -2.135 8.5 0.814 1 97.19 50 ARG B C 1
ATOM 1383 O O . ARG B 1 50 ? -2.486 9.094 1.838 1 97.19 50 ARG B O 1
ATOM 1390 N N . LYS B 1 51 ? -2.414 8.836 -0.372 1 97.31 51 LYS B N 1
ATOM 1391 C CA . LYS B 1 51 ? -3.291 9.992 -0.565 1 97.31 51 LYS B CA 1
ATOM 1392 C C . LYS B 1 51 ? -4.656 9.758 0.079 1 97.31 51 LYS B C 1
ATOM 1394 O O . LYS B 1 51 ? -5.176 10.633 0.772 1 97.31 51 LYS B O 1
ATOM 1399 N N . ASN B 1 52 ? -5.242 8.625 -0.188 1 98.12 52 ASN B N 1
ATOM 1400 C CA . ASN B 1 52 ? -6.512 8.273 0.433 1 98.12 52 ASN B CA 1
ATOM 1401 C C . ASN B 1 52 ? -6.426 8.32 1.956 1 98.12 52 ASN B C 1
ATOM 1403 O O . ASN B 1 52 ? -7.328 8.836 2.617 1 98.12 52 ASN B O 1
ATOM 1407 N N . TYR B 1 53 ? -5.355 7.793 2.475 1 97.44 53 TYR B N 1
ATOM 1408 C CA . TYR B 1 53 ? -5.121 7.762 3.914 1 97.44 53 TYR B CA 1
ATOM 1409 C C . TYR B 1 53 ? -5.125 9.172 4.496 1 97.44 53 TYR B C 1
ATOM 1411 O O . TYR B 1 53 ? -5.766 9.422 5.52 1 97.44 53 TYR B O 1
ATOM 1419 N N . LYS B 1 54 ? -4.398 10.023 3.826 1 96.5 54 LYS B N 1
ATOM 1420 C CA . LYS B 1 54 ? -4.309 11.406 4.277 1 96.5 54 LYS B CA 1
ATOM 1421 C C . LYS B 1 54 ? -5.68 12.07 4.281 1 96.5 54 LYS B C 1
ATOM 1423 O O . LYS B 1 54 ? -6.035 12.766 5.238 1 96.5 54 LYS B O 1
ATOM 1428 N N . ILE B 1 55 ? -6.418 11.875 3.242 1 97.56 55 ILE B N 1
ATOM 1429 C CA . ILE B 1 55 ? -7.742 12.469 3.105 1 97.56 55 ILE B CA 1
ATOM 1430 C C . ILE B 1 55 ? -8.633 12.016 4.262 1 97.56 55 ILE B C 1
ATOM 1432 O O . ILE B 1 55 ? -9.273 12.836 4.918 1 97.56 55 ILE B O 1
ATOM 1436 N N . LEU B 1 56 ? -8.656 10.742 4.531 1 97.38 56 LEU B N 1
ATOM 1437 C CA . LEU B 1 56 ? -9.477 10.203 5.613 1 97.38 56 LEU B CA 1
ATOM 1438 C C . LEU B 1 56 ? -9.016 10.742 6.965 1 97.38 56 LEU B C 1
ATOM 1440 O O . LEU B 1 56 ? -9.836 11.094 7.809 1 97.38 56 LEU B O 1
ATOM 1444 N N . SER B 1 57 ? -7.699 10.758 7.16 1 94.81 57 SER B N 1
ATOM 1445 C CA . SER B 1 57 ? -7.129 11.219 8.422 1 94.81 57 SER B CA 1
ATOM 1446 C C . SER B 1 57 ? -7.477 12.68 8.68 1 94.81 57 SER B C 1
ATOM 1448 O O . SER B 1 57 ? -7.777 13.062 9.812 1 94.81 57 SER B O 1
ATOM 1450 N N . GLU B 1 58 ? -7.445 13.438 7.672 1 95.38 58 GLU B N 1
ATOM 1451 C CA . GLU B 1 58 ? -7.719 14.867 7.809 1 95.38 58 GLU B CA 1
ATOM 1452 C C . GLU B 1 58 ? -9.203 15.125 8.039 1 95.38 58 GLU B C 1
ATOM 1454 O O . GLU B 1 58 ? -9.57 16 8.82 1 95.38 58 GLU B O 1
ATOM 1459 N N . LEU B 1 59 ? -10.039 14.367 7.34 1 96.12 59 LEU B N 1
ATOM 1460 C CA . LEU B 1 59 ? -11.477 14.578 7.434 1 96.12 59 LEU B CA 1
ATOM 1461 C C . LEU B 1 59 ? -12.031 13.961 8.711 1 96.12 59 LEU B C 1
ATOM 1463 O O . LEU B 1 59 ? -13.047 14.422 9.242 1 96.12 59 LEU B O 1
ATOM 1467 N N . ASN B 1 60 ? -11.406 12.867 9.148 1 94.12 60 ASN B N 1
ATOM 1468 C CA . ASN B 1 60 ? -11.883 12.172 10.344 1 94.12 60 ASN B CA 1
ATOM 1469 C C . ASN B 1 60 ? -11.297 12.781 11.609 1 94.12 60 ASN B C 1
ATOM 1471 O O . ASN B 1 60 ? -10.43 12.18 12.25 1 94.12 60 ASN B O 1
ATOM 1475 N N . THR B 1 61 ? -11.82 13.719 12.117 1 87.88 61 THR B N 1
ATOM 1476 C CA . THR B 1 61 ? -11.281 14.492 13.227 1 87.88 61 THR B CA 1
ATOM 1477 C C . THR B 1 61 ? -11.656 13.852 14.562 1 87.88 61 THR B C 1
ATOM 1479 O O . THR B 1 61 ? -10.945 14.016 15.555 1 87.88 61 THR B O 1
ATOM 1482 N N . THR B 1 62 ? -12.68 13.102 14.68 1 89.38 62 THR B N 1
ATOM 1483 C CA . THR B 1 62 ? -13.18 12.586 15.945 1 89.38 62 THR B CA 1
ATOM 1484 C C . THR B 1 62 ? -13.039 11.07 16.016 1 89.38 62 THR B C 1
ATOM 1486 O O . THR B 1 62 ? -13.289 10.461 17.047 1 89.38 62 THR B O 1
ATOM 1489 N N . GLY B 1 63 ? -12.656 10.469 14.914 1 89.38 63 GLY B N 1
ATOM 1490 C CA . GLY B 1 63 ? -12.625 9.016 14.836 1 89.38 63 GLY B CA 1
ATOM 1491 C C . GLY B 1 63 ? -13.93 8.414 14.352 1 89.38 63 GLY B C 1
ATOM 1492 O O . GLY B 1 63 ? -14.016 7.207 14.125 1 89.38 63 GLY B O 1
ATOM 1493 N N . LYS B 1 64 ? -14.93 9.234 14.359 1 92.81 64 LYS B N 1
ATOM 1494 C CA . LYS B 1 64 ? -16.234 8.844 13.828 1 92.81 64 LYS B CA 1
ATOM 1495 C C . LYS B 1 64 ? -16.922 10.023 13.148 1 92.81 64 LYS B C 1
ATOM 1497 O O . LYS B 1 64 ? -17.656 10.781 13.789 1 92.81 64 LYS B O 1
ATOM 1502 N N . THR B 1 65 ? -16.641 10.289 11.977 1 96 65 THR B N 1
ATOM 1503 C CA . THR B 1 65 ? -17.141 11.453 11.25 1 96 65 THR B CA 1
ATOM 1504 C C . THR B 1 65 ? -17.953 11.031 10.039 1 96 65 THR B C 1
ATOM 1506 O O . THR B 1 65 ? -17.578 10.109 9.312 1 96 65 THR B O 1
ATOM 1509 N N . LYS B 1 66 ? -19.094 11.656 9.898 1 96.19 66 LYS B N 1
ATOM 1510 C CA . LYS B 1 66 ? -19.938 11.398 8.727 1 96.19 66 LYS B CA 1
ATOM 1511 C C . LYS B 1 66 ? -19.609 12.383 7.602 1 96.19 66 LYS B C 1
ATOM 1513 O O . LYS B 1 66 ? -19.5 13.586 7.832 1 96.19 66 LYS B O 1
ATOM 1518 N N . VAL B 1 67 ? -19.359 11.906 6.355 1 97.12 67 VAL B N 1
ATOM 1519 C CA . VAL B 1 67 ? -19.031 12.758 5.215 1 97.12 67 VAL B CA 1
ATOM 1520 C C . VAL B 1 67 ? -19.812 12.312 3.99 1 97.12 67 VAL B C 1
ATOM 1522 O O . VAL B 1 67 ? -20.328 11.188 3.945 1 97.12 67 VAL B O 1
ATOM 1525 N N . THR B 1 68 ? -19.906 13.164 3.039 1 97.06 68 THR B N 1
ATOM 1526 C CA . THR B 1 68 ? -20.594 12.82 1.796 1 97.06 68 THR B CA 1
ATOM 1527 C C . THR B 1 68 ? -19.609 12.258 0.777 1 97.06 68 THR B C 1
ATOM 1529 O O . THR B 1 68 ? -18.406 12.547 0.843 1 97.06 68 THR B O 1
ATOM 1532 N N . ARG B 1 69 ? -20.109 11.57 -0.157 1 95.88 69 ARG B N 1
ATOM 1533 C CA 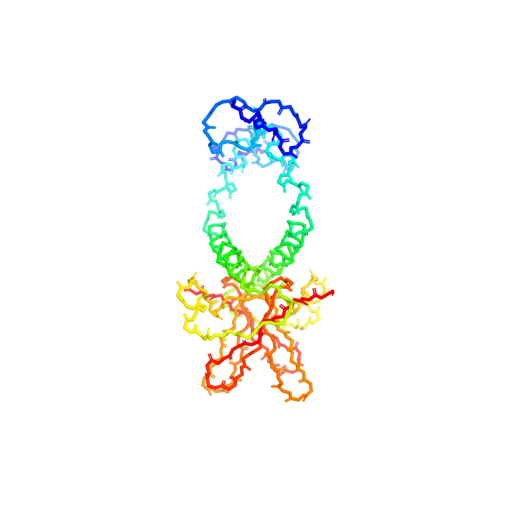. ARG B 1 69 ? -19.312 11.062 -1.262 1 95.88 69 ARG B CA 1
ATOM 1534 C C . ARG B 1 69 ? -18.641 12.195 -2.021 1 95.88 69 ARG B C 1
ATOM 1536 O O . ARG B 1 69 ? -17.469 12.102 -2.383 1 95.88 69 ARG B O 1
ATOM 1543 N N . SER B 1 70 ? -19.375 13.172 -2.266 1 96.19 70 SER B N 1
ATOM 1544 C CA . SER B 1 70 ? -18.875 14.32 -3.021 1 96.19 70 SER B CA 1
ATOM 1545 C C . SER B 1 70 ? -17.672 14.953 -2.342 1 96.19 70 SER B C 1
ATOM 1547 O O . SER B 1 70 ? -16.703 15.344 -3.01 1 96.19 70 SER B O 1
ATOM 1549 N N . LYS B 1 71 ? -17.703 15.031 -1.066 1 96.25 71 LYS B N 1
ATOM 1550 C CA . LYS B 1 71 ? -16.594 15.609 -0.317 1 96.25 71 LYS B CA 1
ATOM 1551 C C . LYS B 1 71 ? -15.32 14.789 -0.502 1 96.25 71 LYS B C 1
ATOM 1553 O O . LYS B 1 71 ? -14.242 15.344 -0.681 1 96.25 71 LYS B O 1
ATOM 1558 N N . LEU B 1 72 ? -15.461 13.531 -0.424 1 97.06 72 LEU B N 1
ATOM 1559 C CA . LEU B 1 72 ? -14.32 12.641 -0.64 1 97.06 72 LEU B CA 1
ATOM 1560 C C . LEU B 1 72 ? -13.789 12.781 -2.061 1 97.06 72 LEU B C 1
ATOM 1562 O O . LEU B 1 72 ? -12.578 12.961 -2.26 1 97.06 72 LEU B O 1
ATOM 1566 N N . TYR B 1 73 ? -14.664 12.773 -3.057 1 95.56 73 TYR B N 1
ATOM 1567 C CA . TYR B 1 73 ? -14.273 12.906 -4.457 1 95.56 73 TYR B CA 1
ATOM 1568 C C . TYR B 1 73 ? -13.586 14.25 -4.703 1 95.56 73 TYR B C 1
ATOM 1570 O O . TYR B 1 73 ? -12.578 14.312 -5.41 1 95.56 73 TYR B O 1
ATOM 1578 N N . ASP B 1 74 ? -14.125 15.25 -4.094 1 96.38 74 ASP B N 1
ATOM 1579 C CA . ASP B 1 74 ? -13.602 16.594 -4.27 1 96.38 74 ASP B CA 1
ATOM 1580 C C . ASP B 1 74 ? -12.164 16.703 -3.758 1 96.38 74 ASP B C 1
ATOM 1582 O O . ASP B 1 74 ? -11.375 17.5 -4.254 1 96.38 74 ASP B O 1
ATOM 1586 N N . ASN B 1 75 ? -11.844 15.836 -2.852 1 96.75 75 ASN B N 1
ATOM 1587 C CA . ASN B 1 75 ? -10.5 15.844 -2.289 1 96.75 75 ASN B CA 1
ATOM 1588 C C . ASN B 1 75 ? -9.578 14.867 -3.023 1 96.75 75 ASN B C 1
ATOM 1590 O O . ASN B 1 75 ? -8.414 14.719 -2.656 1 96.75 75 ASN B O 1
ATOM 1594 N N . GLY B 1 76 ? -10.18 14.141 -4.035 1 96.69 76 GLY B N 1
ATOM 1595 C CA . GLY B 1 76 ? -9.367 13.266 -4.863 1 96.69 76 GLY B CA 1
ATOM 1596 C C . GLY B 1 76 ? -9.344 11.836 -4.363 1 96.69 76 GLY B C 1
ATOM 1597 O O . GLY B 1 76 ? -8.477 11.047 -4.75 1 96.69 76 GLY B O 1
ATOM 1598 N N . PHE B 1 77 ? -10.281 11.547 -3.463 1 97.88 77 PHE B N 1
ATOM 1599 C CA . PHE B 1 77 ? -10.367 10.195 -2.92 1 97.88 77 PHE B CA 1
ATOM 1600 C C . PHE B 1 77 ? -10.727 9.195 -4.012 1 97.88 77 PHE B C 1
ATOM 1602 O O . PHE B 1 77 ? -11.594 9.469 -4.844 1 97.88 77 PHE B O 1
ATOM 1609 N N . ASP B 1 78 ? -10.07 8.07 -4.023 1 97.25 78 ASP B N 1
ATOM 1610 C CA . ASP B 1 78 ? -10.328 7 -4.984 1 97.25 78 ASP B CA 1
ATOM 1611 C C . ASP B 1 78 ? -10.836 5.742 -4.281 1 97.25 78 ASP B C 1
ATOM 1613 O O . ASP B 1 78 ? -10.078 5.051 -3.604 1 97.25 78 ASP B O 1
ATOM 1617 N N . PHE B 1 79 ? -12.07 5.426 -4.52 1 96 79 PHE B N 1
ATOM 1618 C CA . PHE B 1 79 ? -12.75 4.34 -3.824 1 96 79 PHE B CA 1
ATOM 1619 C C . PHE B 1 79 ? -12.273 2.986 -4.336 1 96 79 PHE B C 1
ATOM 1621 O O . PHE B 1 79 ? -12.602 1.948 -3.754 1 96 79 PHE B O 1
ATOM 1628 N N . GLN B 1 80 ? -11.391 2.971 -5.289 1 95.38 80 GLN B N 1
ATOM 1629 C CA . GLN B 1 80 ? -10.938 1.713 -5.871 1 95.38 80 GLN B CA 1
ATOM 1630 C C . GLN B 1 80 ? -9.789 1.115 -5.07 1 95.38 80 GLN B C 1
ATOM 1632 O O . GLN B 1 80 ? -9.461 -0.064 -5.223 1 95.38 80 GLN B O 1
ATOM 1637 N N . PHE B 1 81 ? -9.25 1.999 -4.211 1 96.94 81 PHE B N 1
ATOM 1638 C CA . PHE B 1 81 ? -8.031 1.553 -3.545 1 96.94 81 PHE B CA 1
ATOM 1639 C C . PHE B 1 81 ? -8.242 1.46 -2.039 1 96.94 81 PHE B C 1
ATOM 1641 O O . PHE B 1 81 ? -8.672 2.428 -1.405 1 96.94 81 PHE B O 1
ATOM 1648 N N . PHE B 1 82 ? -7.98 0.413 -1.487 1 96.75 82 PHE B N 1
ATOM 1649 C CA . PHE B 1 82 ? -8.016 0.156 -0.052 1 96.75 82 PHE B CA 1
ATOM 1650 C C . PHE B 1 82 ? -7.07 -0.986 0.314 1 96.75 82 PHE B C 1
ATOM 1652 O O . PHE B 1 82 ? -6.578 -1.697 -0.564 1 96.75 82 PHE B O 1
ATOM 1659 N N . THR B 1 83 ? -6.824 -1.223 1.547 1 98 83 THR B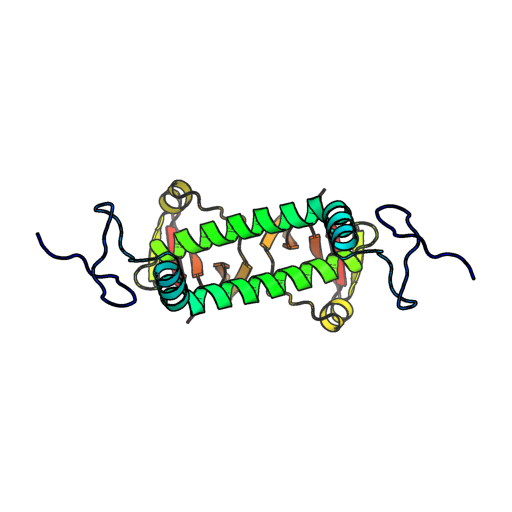 N 1
ATOM 1660 C CA . THR B 1 83 ? -5.82 -2.211 1.919 1 98 83 THR B CA 1
ATOM 1661 C C . THR B 1 83 ? -6.469 -3.42 2.586 1 98 83 THR B C 1
ATOM 1663 O O . THR B 1 83 ? -5.844 -4.477 2.715 1 98 83 THR B O 1
ATOM 1666 N N . SER B 1 84 ? -7.68 -3.242 3.115 1 96.25 84 SER B N 1
ATOM 1667 C CA . SER B 1 84 ? -8.383 -4.355 3.742 1 96.25 84 SER B CA 1
ATOM 1668 C C . SER B 1 84 ? -9.875 -4.078 3.854 1 96.25 84 SER B C 1
ATOM 1670 O O . SER B 1 84 ? -10.32 -2.945 3.648 1 96.25 84 SER B O 1
ATOM 1672 N N . ILE B 1 85 ? -10.602 -5.141 4.09 1 94.94 85 ILE B N 1
ATOM 1673 C CA . ILE B 1 85 ? -12.047 -5.035 4.25 1 94.94 85 ILE B CA 1
ATOM 1674 C C . ILE B 1 85 ? -12.492 -5.824 5.477 1 94.94 85 ILE B C 1
ATOM 1676 O O . ILE B 1 85 ? -11.914 -6.863 5.797 1 94.94 85 ILE B O 1
ATOM 1680 N N . TYR B 1 86 ? -13.414 -5.277 6.152 1 93.75 86 TYR B N 1
ATOM 1681 C CA . TYR B 1 86 ? -14.039 -5.957 7.281 1 93.75 86 TYR B CA 1
ATOM 1682 C C . TYR B 1 86 ? -15.555 -6 7.117 1 93.75 86 TYR B C 1
ATOM 1684 O O . TYR B 1 86 ? -16.203 -4.953 7.055 1 93.75 86 TYR B O 1
ATOM 1692 N N . THR B 1 87 ? -16.094 -7.168 7.012 1 92.44 87 THR B N 1
ATOM 1693 C CA . THR B 1 87 ? -17.531 -7.324 6.875 1 92.44 87 THR B CA 1
ATOM 1694 C C . THR B 1 87 ? -18.141 -7.879 8.156 1 92.44 87 THR B C 1
ATOM 1696 O O . THR B 1 87 ? -17.734 -8.938 8.641 1 92.44 87 THR B O 1
ATOM 1699 N N . THR B 1 88 ? -19.031 -7.164 8.602 1 91.19 88 THR B N 1
ATOM 1700 C CA . THR B 1 88 ? -19.688 -7.582 9.836 1 91.19 88 THR B CA 1
ATOM 1701 C C . THR B 1 88 ? -20.734 -8.656 9.562 1 91.19 88 THR B C 1
ATOM 1703 O O . THR B 1 88 ? -21.078 -8.914 8.406 1 91.19 88 THR B O 1
ATOM 1706 N N . LYS B 1 89 ? -21.266 -9.234 10.648 1 90.25 89 LYS B N 1
ATOM 1707 C CA . LYS B 1 89 ? -22.328 -10.227 10.547 1 90.25 89 LYS B CA 1
ATOM 1708 C C . LYS B 1 89 ? -23.578 -9.641 9.906 1 90.25 89 LYS B C 1
ATOM 1710 O O . LYS B 1 89 ? -24.312 -10.336 9.195 1 90.25 89 LYS B O 1
ATOM 1715 N N . ALA B 1 90 ? -23.812 -8.406 10.156 1 89.69 90 ALA B N 1
ATOM 1716 C CA . ALA B 1 90 ? -24.984 -7.711 9.617 1 89.69 90 ALA B CA 1
ATOM 1717 C C . ALA B 1 90 ? -24.781 -7.344 8.156 1 89.69 90 ALA B C 1
ATOM 1719 O O . ALA B 1 90 ? -25.625 -6.676 7.551 1 89.69 90 ALA B O 1
ATOM 1720 N N . LYS B 1 91 ? -23.656 -7.68 7.566 1 87.44 91 LYS B N 1
ATOM 1721 C CA . LYS B 1 91 ? -23.344 -7.52 6.148 1 87.44 91 LYS B CA 1
ATOM 1722 C C . LYS B 1 91 ? -22.938 -6.082 5.836 1 87.44 91 LYS B C 1
ATOM 1724 O O . LYS B 1 91 ? -23.109 -5.617 4.707 1 87.44 91 LYS B O 1
ATOM 1729 N N . SER B 1 92 ? -22.594 -5.395 6.914 1 91.25 92 SER B N 1
ATOM 1730 C CA . SER B 1 92 ? -21.969 -4.098 6.688 1 91.25 92 SER B CA 1
ATOM 1731 C C . SER B 1 92 ? -20.484 -4.254 6.352 1 91.25 92 SER B C 1
ATOM 1733 O O . SER B 1 92 ? -19.75 -4.957 7.055 1 91.25 92 SER B O 1
ATOM 1735 N N . THR B 1 93 ? -20.094 -3.543 5.309 1 93.5 93 THR B N 1
ATOM 1736 C CA . THR B 1 93 ? -18.719 -3.715 4.863 1 93.5 93 THR B CA 1
ATOM 1737 C C . THR B 1 93 ? -17.906 -2.441 5.102 1 93.5 93 THR B C 1
ATOM 1739 O O . THR B 1 93 ? -18.266 -1.37 4.609 1 93.5 93 THR B O 1
ATOM 1742 N N . TYR B 1 94 ? -16.844 -2.633 5.875 1 95.88 94 TYR B N 1
ATOM 1743 C CA . TYR B 1 94 ? -15.898 -1.554 6.129 1 95.88 94 TYR B CA 1
ATOM 1744 C C . TYR B 1 94 ? -14.688 -1.668 5.211 1 95.88 94 TYR B C 1
ATOM 1746 O O . TYR B 1 94 ? -14.109 -2.746 5.074 1 95.88 94 TYR B O 1
ATOM 1754 N N . PHE B 1 95 ? -14.344 -0.537 4.625 1 96.88 95 PHE B N 1
ATOM 1755 C CA . PHE B 1 95 ? -13.141 -0.468 3.805 1 96.88 95 PHE B CA 1
ATOM 1756 C C . PHE B 1 95 ? -12.031 0.286 4.527 1 96.88 95 PHE B C 1
ATOM 1758 O O . PHE B 1 95 ? -12.242 1.407 4.996 1 96.88 95 PHE B O 1
ATOM 1765 N N . TYR B 1 96 ? -10.883 -0.328 4.586 1 97.19 96 TYR B N 1
ATOM 1766 C CA . TYR B 1 96 ? -9.812 0.303 5.352 1 97.19 96 TYR B CA 1
ATOM 1767 C C . TYR B 1 96 ? -8.625 0.627 4.461 1 97.19 96 TYR B C 1
ATOM 1769 O O . TYR B 1 96 ? -8.273 -0.156 3.574 1 97.19 96 TYR B O 1
ATOM 1777 N N . ILE B 1 97 ? -8.055 1.696 4.723 1 97.88 97 ILE B N 1
ATOM 1778 C CA . ILE B 1 97 ? -6.727 2.08 4.254 1 97.88 97 ILE B CA 1
ATOM 1779 C C . ILE B 1 97 ? -5.789 2.246 5.445 1 97.88 97 ILE B C 1
ATOM 1781 O O . ILE B 1 97 ? -5.863 3.242 6.168 1 97.88 97 ILE B O 1
ATOM 1785 N N . TYR B 1 98 ? -5.012 1.243 5.59 1 97.25 98 TYR B N 1
ATOM 1786 C CA . TYR B 1 98 ? -4.203 1.149 6.801 1 97.25 98 TYR B CA 1
ATOM 1787 C C . TYR B 1 98 ? -5.082 1.151 8.047 1 97.25 98 TYR B C 1
ATOM 1789 O O . TYR B 1 98 ? -5.875 0.232 8.25 1 97.25 98 TYR B O 1
ATOM 1797 N N . ASP B 1 99 ? -5.059 2.311 8.828 1 96.12 99 ASP B N 1
ATOM 1798 C CA . ASP B 1 99 ? -5.867 2.297 10.039 1 96.12 99 ASP B CA 1
ATOM 1799 C C . ASP B 1 99 ? -7.07 3.229 9.914 1 96.12 99 ASP B C 1
ATOM 1801 O O . ASP B 1 99 ? -7.852 3.375 10.852 1 96.12 99 ASP B O 1
ATOM 1805 N N . GLN B 1 100 ? -7.148 3.826 8.773 1 97 100 GLN B N 1
ATOM 1806 C CA . GLN B 1 100 ? -8.312 4.664 8.5 1 97 100 GLN B CA 1
ATOM 1807 C C . GLN B 1 100 ? -9.32 3.934 7.625 1 97 100 GLN B C 1
ATOM 1809 O O . GLN B 1 100 ? -8.945 3.223 6.691 1 97 100 GLN B O 1
ATOM 1814 N N . GLY B 1 101 ? -10.609 4.078 7.922 1 96.62 101 GLY B N 1
ATOM 1815 C CA . GLY B 1 101 ? -11.609 3.352 7.156 1 96.62 101 GLY B CA 1
ATOM 1816 C C . GLY B 1 101 ? -12.883 4.145 6.934 1 96.62 101 GLY B C 1
ATOM 1817 O O . GLY B 1 101 ? -13.008 5.277 7.406 1 96.62 101 GLY B O 1
ATOM 1818 N N . TYR B 1 102 ? -13.734 3.564 6.18 1 97.62 102 TYR B N 1
ATOM 1819 C CA . TYR B 1 102 ? -15.039 4.184 5.945 1 97.62 102 TYR B CA 1
ATOM 1820 C C . TYR B 1 102 ? -16.109 3.125 5.723 1 97.62 102 TYR B C 1
ATOM 1822 O O . TYR B 1 102 ? -15.828 2.039 5.211 1 97.62 102 TYR B O 1
ATOM 1830 N N . LEU B 1 103 ? -17.297 3.441 6.145 1 96.69 103 LEU B N 1
ATOM 1831 C CA . LEU B 1 103 ? -18.516 2.635 5.996 1 96.69 103 LEU B CA 1
ATOM 1832 C C . LEU B 1 103 ? -19.547 3.355 5.137 1 96.69 103 LEU B C 1
ATOM 1834 O O . LEU B 1 103 ? -20 4.441 5.496 1 96.69 103 LEU B O 1
ATOM 1838 N N . PRO B 1 104 ? -19.797 2.721 3.973 1 96.12 104 PRO B N 1
ATOM 1839 C CA . PRO B 1 104 ? -20.859 3.346 3.18 1 96.12 104 PRO B CA 1
ATOM 1840 C C . PRO B 1 104 ? -22.219 3.311 3.879 1 96.12 104 PRO B C 1
ATOM 1842 O O . PRO B 1 104 ? -22.594 2.283 4.449 1 96.12 104 PRO B O 1
ATOM 1845 N N . LEU B 1 105 ? -22.875 4.402 3.857 1 95.19 105 LEU B N 1
ATOM 1846 C CA . LEU B 1 105 ? -24.219 4.539 4.41 1 95.19 105 LEU B CA 1
ATOM 1847 C C . LEU B 1 105 ? -25.234 4.871 3.316 1 95.19 105 LEU B C 1
ATOM 1849 O O . LEU B 1 105 ? -24.906 4.82 2.129 1 95.19 105 LEU B O 1
ATOM 1853 N N . ASP B 1 106 ? -26.422 5.098 3.727 1 92.25 106 ASP B N 1
ATOM 1854 C CA . ASP B 1 106 ? -27.453 5.461 2.764 1 92.25 106 ASP B CA 1
ATOM 1855 C C . ASP B 1 106 ? -27.234 6.883 2.244 1 92.25 106 ASP B C 1
ATOM 1857 O O . ASP B 1 106 ? -26.578 7.695 2.896 1 92.25 106 ASP B O 1
ATOM 1861 N N . ASN B 1 107 ? -27.719 7.176 0.995 1 92.19 107 ASN B N 1
ATOM 1862 C CA . ASN B 1 107 ? -27.797 8.508 0.407 1 92.19 107 ASN B CA 1
ATOM 1863 C C . ASN B 1 107 ? -26.422 9.117 0.201 1 92.19 107 ASN B C 1
ATOM 1865 O O . ASN B 1 107 ? -26.203 10.297 0.506 1 92.19 107 ASN B O 1
ATOM 1869 N N . ASP B 1 108 ? -25.406 8.383 -0.118 1 93.12 108 ASP B N 1
ATOM 1870 C CA . ASP B 1 108 ? -24.078 8.812 -0.54 1 93.12 108 ASP B CA 1
ATOM 1871 C C . ASP B 1 108 ? -23.281 9.367 0.641 1 93.12 108 ASP B C 1
ATOM 1873 O O . ASP B 1 108 ? -22.469 10.289 0.478 1 93.12 108 ASP B O 1
ATOM 1877 N N . PHE B 1 109 ? -23.688 8.82 1.771 1 96.44 109 PHE B N 1
ATOM 1878 C CA . PHE B 1 109 ? -22.922 9.18 2.957 1 96.44 109 PHE B CA 1
ATOM 1879 C C . PHE B 1 109 ? -21.984 8.047 3.355 1 96.44 109 PHE B C 1
ATOM 1881 O O . PHE B 1 109 ? -22.219 6.895 2.998 1 96.44 109 PHE B O 1
ATOM 1888 N N . PHE B 1 110 ? -20.969 8.531 4.074 1 97.56 110 PHE B N 1
ATOM 1889 C CA . PHE B 1 110 ? -19.984 7.59 4.582 1 97.56 110 PHE B CA 1
ATOM 1890 C C . PHE B 1 110 ? -19.625 7.902 6.035 1 97.56 110 PHE B C 1
ATOM 1892 O O . PHE B 1 110 ? -19.547 9.07 6.418 1 97.56 110 PHE B O 1
ATOM 1899 N N . LEU B 1 111 ? -19.469 6.867 6.766 1 97.19 111 LEU B N 1
ATOM 1900 C CA . LEU B 1 111 ? -18.969 6.996 8.133 1 97.19 111 LEU B CA 1
ATOM 1901 C C . LEU B 1 111 ? -17.484 6.695 8.195 1 97.19 111 LEU B C 1
ATOM 1903 O O . LEU B 1 111 ? -17.047 5.594 7.844 1 97.19 111 LEU B O 1
ATOM 1907 N N . LEU B 1 112 ? -16.734 7.711 8.555 1 97.69 112 LEU B N 1
ATOM 1908 C CA . LEU B 1 112 ? -15.281 7.531 8.695 1 97.69 112 LEU B CA 1
ATOM 1909 C C . LEU B 1 112 ? -14.93 6.996 10.078 1 97.69 112 LEU B C 1
ATOM 1911 O O . LEU B 1 112 ? -15.477 7.449 11.078 1 97.69 112 LEU B O 1
ATOM 1915 N N . ILE B 1 113 ? -14.031 6.012 10.047 1 95.88 113 ILE B N 1
ATOM 1916 C CA . ILE B 1 113 ? -13.633 5.379 11.297 1 95.88 113 ILE B CA 1
ATOM 1917 C C . ILE B 1 113 ? -12.117 5.215 11.336 1 95.88 113 ILE B C 1
ATOM 1919 O O . ILE B 1 113 ? -11.445 5.375 10.312 1 95.88 113 ILE B O 1
ATOM 1923 N N . LYS B 1 114 ? -11.594 5 12.484 1 94.25 114 LYS B N 1
ATOM 1924 C CA . LYS B 1 114 ? -10.172 4.707 12.664 1 94.25 114 LYS B CA 1
ATOM 1925 C C . LYS B 1 114 ? -9.969 3.451 13.5 1 94.25 114 LYS B C 1
ATOM 1927 O O . LYS B 1 114 ? -10.617 3.283 14.539 1 94.25 114 LYS B O 1
ATOM 1932 N N . LYS B 1 115 ? -9.148 2.557 12.938 1 87.44 115 LYS B N 1
ATOM 1933 C CA . LYS B 1 115 ? -8.875 1.325 13.672 1 87.44 115 LYS B CA 1
ATOM 1934 C C . LYS B 1 115 ? -8.07 1.608 14.945 1 87.44 115 LYS B C 1
ATOM 1936 O O . LYS B 1 115 ? -7.117 2.389 14.922 1 87.44 115 LYS B O 1
ATOM 1941 N N . SER B 1 116 ? -8.578 1.381 16.156 1 72.62 116 SER B N 1
ATOM 1942 C CA . SER B 1 116 ? -7.938 1.551 17.453 1 72.62 116 SER B CA 1
ATOM 1943 C C . SER B 1 116 ? -6.926 0.44 17.719 1 72.62 116 SER B C 1
ATOM 1945 O O . SER B 1 116 ? -7.102 -0.69 17.266 1 72.62 116 SER B O 1
#

Organism: NCBI:txid1349785

pLDDT: mean 93.26, std 5.98, range [54.12, 98.12]